Protein AF-0000000084999538 (afdb_homodimer)

Foldseek 3Di:
DDPPPPPPPPFDAEPVGHGAPDDDDPVLVVLLLVLLQLLLLQLQQLQLQLVLCVVVVLNLSNVLSNVVSVVSPVVSVLSQVVCVVRRYHHDHDDHDDYDNDDPAPLRSLVVVLVSLVVSLVSLVVSCVSCVVVVPVVSNVVSVVVNVVSVVVNVVSVVLSVQRVVCVRPPVSSNVSSVVSNVD/DDPPPPPPPPFDAEPVGHGAPDDDDPVLLVLLLVLLQLLLLQLQQLQLQLVLCVVVVLNLSNVLSNVVSVVSPVVSVLSQVVCVVRRYHHDHDDHDDYDNDDPAPLRSLVVVLVSLVVSLVSLVVSCVSCVVVVPVVSNVVSVVVNVVSVVVNVVSVVLSVQRVVCVRPPVSSNVSSVVSNVD

Solvent-accessible surface area (backbone atoms only — not comparable to full-atom values): 19405 Å² total; per-residue (Å²): 135,84,80,78,72,77,76,72,73,90,66,50,54,26,87,70,60,31,67,31,93,61,85,73,55,66,68,47,50,51,49,52,52,51,48,32,51,48,25,47,39,48,15,50,33,26,40,34,49,12,50,53,27,48,49,67,72,31,54,13,50,14,51,49,26,40,53,51,12,54,50,24,44,51,51,21,48,52,49,46,51,49,42,35,74,56,13,39,77,79,82,69,66,59,33,69,55,47,73,75,81,70,94,43,70,53,58,48,41,48,51,51,40,49,49,48,50,50,51,49,51,48,52,50,51,48,45,50,44,22,58,76,67,68,35,60,70,55,44,60,64,41,48,64,51,52,54,51,45,54,52,49,45,49,53,39,48,51,51,39,52,51,43,56,70,31,65,83,35,64,70,50,48,49,52,53,23,55,56,39,54,75,99,134,85,80,80,72,76,76,72,72,90,66,49,54,26,87,69,61,32,68,32,94,61,87,73,55,66,69,46,51,52,47,51,52,50,46,30,51,48,25,45,39,48,15,49,31,27,39,34,50,12,52,51,26,48,48,66,73,31,56,14,50,14,51,49,27,39,52,50,14,54,51,26,44,51,51,20,49,52,49,46,50,51,42,34,74,57,13,39,78,79,81,68,67,58,33,68,54,47,72,75,81,69,94,44,71,54,57,46,42,48,52,52,39,49,50,48,50,51,52,50,51,50,52,50,49,48,45,50,44,21,58,75,67,68,35,61,69,54,44,60,65,42,47,65,52,52,55,51,45,53,52,51,46,50,54,41,48,51,52,38,52,52,43,55,69,31,65,83,35,66,69,49,48,50,52,53,23,55,57,38,56,77,99

Sequence (366 aa):
MQSSTSNSIGLNVGPSGRAIAQPMDIDLLEALYQHTSLERVSSAQYLAMSLWFLERELRGFSSFFKKESLSEQEHGFNFAKYMIARGQTVELEEVTKPIQEWKTVQELVTLSFQMEADVTTSVQQLYSLAERSNDTRTTVFLDPVIDEQIKSEDDMAYLLGKVKFANNDPSALFIIDNELKINMQSSTSNSIGLNVGPSGRAIAQPMDIDLLEALYQHTSLERVSSAQYLAMSLWFLERELRGFSSFFKKESLSEQEHGFNFAKYMIARGQTVELEEVTKPIQEWKTVQELVTLSFQMEADVTTSVQQLYSLAERSNDTRTTVFLDPVIDEQIKSEDDMAYLLGKVKFANNDPSALFIIDNELKIN

pLDDT: mean 92.73, std 12.7, range [38.0, 98.69]

InterPro domains:
  IPR001519 Ferritin [PTHR11431] (29-163)
  IPR008331 Ferritin/DPS domain [PF00210] (30-164)
  IPR009040 Ferritin-like diiron domain [PS50905] (22-167)
  IPR009078 Ferritin-like superfamily [SSF47240] (27-181)
  IPR012347 Ferritin-like [G3DSA:1.20.1260.10] (16-182)
  IPR041719 Ferritin, prokaryotic-type [cd01055] (27-180)

Radius of gyration: 23.9 Å; Cα contacts (8 Å, |Δi|>4): 427; chains: 2; bounding box: 53×99×48 Å

Organism: Prochlorococcus marinus (strain NATL2A) (NCBI:txid59920)

Secondary structure (DSSP, 8-state):
------------B-TTS-B-SSPPPHHHHHHHHHHHHHHHHHHHHHHHHHHHHHTTT-HHHHHHHHHHHHHHHHHHHHHHHHHHHTT---PPPPBPPPP---SSHHHHHHHHHHHHHHHHHHHHHHHHHHHHTT-HHHHHHHHHHHHHHHHHHHHHHHHHHHHHHHTT-HHHHHHHHHHHHH-/------------B-TTS-B-SSPPPHHHHHHHHHHHHHHHHHHHHHHHHHHHHHTTT-HHHHHHHHHHHHHHHHHHHHHHHHHHHTT---PPPPBPPPP---SSHHHHHHHHHHHHHHHHHHHHHHHHHHHHTT-HHHHHHHHHHHHHHHHHHHHHHHHHHHHHHHTT-HHHHHHHHHHHHH-

Structure (mmCIF, N/CA/C/O backbone):
data_AF-0000000084999538-model_v1
#
loop_
_entity.id
_entity.type
_entity.pdbx_description
1 polymer Ferritin
#
loop_
_atom_site.group_PDB
_atom_site.id
_atom_site.type_symbol
_atom_site.label_atom_id
_atom_site.label_alt_id
_atom_site.label_comp_id
_atom_site.label_asym_id
_atom_site.label_entity_id
_atom_site.label_seq_id
_atom_site.pdbx_PDB_ins_code
_atom_site.Cartn_x
_atom_site.Cartn_y
_atom_site.Cartn_z
_atom_site.occupancy
_atom_site.B_iso_or_equiv
_atom_site.auth_seq_id
_atom_site.auth_comp_id
_atom_site.auth_asym_id
_atom_site.auth_atom_id
_atom_site.pdbx_PDB_model_num
ATOM 1 N N . MET A 1 1 ? 12.234 47.031 29 1 38.62 1 MET A N 1
ATOM 2 C CA . MET A 1 1 ? 12.25 46.031 27.969 1 38.62 1 MET A CA 1
ATOM 3 C C . MET A 1 1 ? 10.883 45.375 27.812 1 38.62 1 MET A C 1
ATOM 5 O O . MET A 1 1 ? 10.406 44.719 28.75 1 38.62 1 MET A O 1
ATOM 9 N N . GLN A 1 2 ? 9.836 45.781 26.922 1 41.28 2 GLN A N 1
ATOM 10 C CA . GLN A 1 2 ? 8.414 45.438 26.859 1 41.28 2 GLN A CA 1
ATOM 11 C C . GLN A 1 2 ? 8.211 44 26.406 1 41.28 2 GLN A C 1
ATOM 13 O O . GLN A 1 2 ? 8.781 43.562 25.391 1 41.28 2 GLN A O 1
ATOM 18 N N . SER A 1 3 ? 7.871 43 27.297 1 40.38 3 SER A N 1
ATOM 19 C CA . SER A 1 3 ? 7.613 41.594 27.078 1 40.38 3 SER A CA 1
ATOM 20 C C . SER A 1 3 ? 6.594 41.375 25.953 1 40.38 3 SER A C 1
ATOM 22 O O . SER A 1 3 ? 5.465 41.875 26.047 1 40.38 3 SER A O 1
ATOM 24 N N . SER A 1 4 ? 6.938 41.406 24.672 1 40.31 4 SER A N 1
ATOM 25 C CA . SER A 1 4 ? 6.035 41.25 23.531 1 40.31 4 SER A CA 1
ATOM 26 C C . SER A 1 4 ? 5.109 40.031 23.75 1 40.31 4 SER A C 1
ATOM 28 O O . SER A 1 4 ? 5.574 38.906 23.906 1 40.31 4 SER A O 1
ATOM 30 N N . THR A 1 5 ? 3.949 40.156 24.406 1 39.84 5 THR A N 1
ATOM 31 C CA . THR A 1 5 ? 2.812 39.25 24.578 1 39.84 5 THR A CA 1
ATOM 32 C C . THR A 1 5 ? 2.395 38.656 23.234 1 39.84 5 THR A C 1
ATOM 34 O O . THR A 1 5 ? 1.889 39.375 22.359 1 39.84 5 THR A O 1
ATOM 37 N N . SER A 1 6 ? 3.273 37.844 22.484 1 41.12 6 SER A N 1
ATOM 38 C CA . SER A 1 6 ? 2.719 37.156 21.328 1 41.12 6 SER A CA 1
ATOM 39 C C . SER A 1 6 ? 1.266 36.781 21.562 1 41.12 6 SER A C 1
ATOM 41 O O . SER A 1 6 ? 0.966 36.031 22.5 1 41.12 6 SER A O 1
ATOM 43 N N . ASN A 1 7 ? 0.259 37.625 21.516 1 41.06 7 ASN A N 1
ATOM 44 C CA . ASN A 1 7 ? -1.188 37.438 21.5 1 41.06 7 ASN A CA 1
ATOM 45 C C . ASN A 1 7 ? -1.587 36.156 20.781 1 41.06 7 ASN A C 1
ATOM 47 O O . ASN A 1 7 ? -1.459 36.062 19.562 1 41.06 7 ASN A O 1
ATOM 51 N N . SER A 1 8 ? -1.277 34.875 21.203 1 47.25 8 SER A N 1
ATOM 52 C CA . SER A 1 8 ? -1.811 33.562 20.812 1 47.25 8 SER A CA 1
ATOM 53 C C . SER A 1 8 ? -3.273 33.688 20.391 1 47.25 8 SER A C 1
ATOM 55 O O . SER A 1 8 ? -4.125 34.062 21.188 1 47.25 8 SER A O 1
ATOM 57 N N . ILE A 1 9 ? -3.59 34.156 19.281 1 55.47 9 ILE A N 1
ATOM 58 C CA . ILE A 1 9 ? -4.957 34.188 18.781 1 55.47 9 ILE A CA 1
ATOM 59 C C . ILE A 1 9 ? -5.703 32.938 19.219 1 55.47 9 ILE A C 1
ATOM 61 O O . ILE A 1 9 ? -5.113 31.859 19.328 1 55.47 9 ILE A O 1
ATOM 65 N N . GLY A 1 10 ? -6.656 32.938 20.156 1 65.94 10 GLY A N 1
ATOM 66 C CA . GLY A 1 10 ? -7.629 32.094 20.812 1 65.94 10 GLY A CA 1
ATOM 67 C C . GLY A 1 10 ? -8.195 31.016 19.906 1 65.94 10 GLY A C 1
ATOM 68 O O . GLY A 1 10 ? -9.305 30.531 20.125 1 65.94 10 GLY A O 1
ATOM 69 N N . LEU A 1 11 ? -7.395 30.625 18.797 1 77.19 11 LEU A N 1
ATOM 70 C CA . LEU A 1 11 ? -7.988 29.656 17.891 1 77.19 11 LEU A CA 1
ATOM 71 C C . LEU A 1 11 ? -7.844 28.234 18.453 1 77.19 11 LEU A C 1
ATOM 73 O O . LEU A 1 11 ? -6.84 27.922 19.094 1 77.19 11 LEU A O 1
ATOM 77 N N . ASN A 1 12 ? -8.828 27.453 18.391 1 81 12 ASN A N 1
ATOM 78 C CA . ASN A 1 12 ? -8.734 26.031 18.672 1 81 12 ASN A CA 1
ATOM 79 C C . ASN A 1 12 ? -7.824 25.312 17.672 1 81 12 ASN A C 1
ATOM 81 O O . ASN A 1 12 ? -7.895 25.578 16.469 1 81 12 ASN A O 1
ATOM 85 N N . VAL A 1 13 ? -6.848 24.625 18.219 1 80.5 13 VAL A N 1
ATOM 86 C CA . VAL A 1 13 ? -5.922 23.922 17.344 1 80.5 13 VAL A CA 1
ATOM 87 C C . VAL A 1 13 ? -5.941 22.422 17.656 1 80.5 13 VAL A C 1
ATOM 89 O O . VAL A 1 13 ? -6.254 22.031 18.766 1 80.5 13 VAL A O 1
ATOM 92 N N . GLY A 1 14 ? -5.652 21.688 16.578 1 81.12 14 GLY A N 1
ATOM 93 C CA . GLY A 1 14 ? -5.5 20.25 16.75 1 81.12 14 GLY A CA 1
ATOM 94 C C . GLY A 1 14 ? -4.16 19.875 17.344 1 81.12 14 GLY A C 1
ATOM 95 O O . GLY A 1 14 ? -3.373 20.734 17.734 1 81.12 14 GLY A O 1
ATOM 96 N N . PRO A 1 15 ? -3.947 18.562 17.453 1 77.94 15 PRO A N 1
ATOM 97 C CA . PRO A 1 15 ? -2.738 18.062 18.109 1 77.94 15 PRO A CA 1
ATOM 98 C C . PRO A 1 15 ? -1.456 18.516 17.422 1 77.94 15 PRO A C 1
ATOM 100 O O . PRO A 1 15 ? -0.421 18.672 18.078 1 77.94 15 PRO A O 1
ATOM 103 N N . SER A 1 16 ? -1.55 18.781 16.141 1 80.06 16 SER A N 1
ATOM 104 C CA . SER A 1 16 ? -0.361 19.188 15.391 1 80.06 16 SER A CA 1
ATOM 105 C C . SER A 1 16 ? -0.286 20.703 15.25 1 80.06 16 SER A C 1
ATOM 107 O O . SER A 1 16 ? 0.586 21.219 14.547 1 80.06 16 SER A O 1
ATOM 109 N N . GLY A 1 17 ? -1.231 21.344 15.836 1 81.62 17 GLY A N 1
ATOM 110 C CA . GLY A 1 17 ? -1.213 22.797 15.82 1 81.62 17 GLY A CA 1
ATOM 111 C C . GLY A 1 17 ? -2.082 23.391 14.734 1 81.62 17 GLY A C 1
ATOM 112 O O . GLY A 1 17 ? -2.223 24.609 14.648 1 81.62 17 GLY A O 1
ATOM 113 N N . ARG A 1 18 ? -2.719 22.578 14.039 1 83.75 18 ARG A N 1
ATOM 114 C CA . ARG A 1 18 ? -3.592 23.047 12.969 1 83.75 18 ARG A CA 1
ATOM 115 C C . ARG A 1 18 ? -4.875 23.641 13.539 1 83.75 18 ARG A C 1
ATOM 117 O O . ARG A 1 18 ? -5.457 23.094 14.477 1 83.75 18 ARG A O 1
ATOM 124 N N . ALA A 1 19 ? -5.211 24.719 12.953 1 82.44 19 ALA A N 1
ATOM 125 C CA . ALA A 1 19 ? -6.449 25.359 13.375 1 82.44 19 ALA A CA 1
ATOM 126 C C . ALA A 1 19 ? -7.652 24.469 13.117 1 82.44 19 ALA A C 1
ATOM 128 O O . ALA A 1 19 ? -7.727 23.797 12.086 1 82.44 19 ALA A O 1
ATOM 129 N N . ILE A 1 20 ? -8.562 24.469 14.102 1 86.88 20 ILE A N 1
ATOM 130 C CA . ILE A 1 20 ? -9.766 23.641 13.992 1 86.88 20 ILE A CA 1
ATOM 131 C C . ILE A 1 20 ? -11.008 24.531 14.039 1 86.88 20 ILE A C 1
ATOM 133 O O . ILE A 1 20 ? -11.102 25.422 14.883 1 86.88 20 ILE A O 1
ATOM 137 N N . ALA A 1 21 ? -11.789 24.312 13.078 1 84.81 21 ALA A N 1
ATOM 138 C CA . ALA A 1 21 ? -13.039 25.062 13.078 1 84.81 21 ALA A CA 1
ATOM 139 C C . ALA A 1 21 ? -13.977 24.578 14.172 1 84.81 21 ALA A C 1
ATOM 141 O O . ALA A 1 21 ? -14.57 25.375 14.898 1 84.81 21 ALA A O 1
ATOM 142 N N . GLN A 1 22 ? -14.156 23.266 14.242 1 88.5 22 GLN A N 1
ATOM 143 C CA . GLN A 1 22 ? -14.977 22.594 15.25 1 88.5 22 GLN A CA 1
ATOM 144 C C . GLN A 1 22 ? -14.344 21.281 15.68 1 88.5 22 GLN A C 1
ATOM 146 O O . GLN A 1 22 ? -13.781 20.562 14.859 1 88.5 22 GLN A O 1
ATOM 151 N N . PRO A 1 23 ? -14.523 21.078 16.891 1 90.5 23 PRO A N 1
ATOM 152 C CA . PRO A 1 23 ? -13.977 19.812 17.359 1 90.5 23 PRO A CA 1
ATOM 153 C C . PRO A 1 23 ? -14.742 18.594 16.828 1 90.5 23 PRO A C 1
ATOM 155 O O . PRO A 1 23 ? -15.93 18.703 16.516 1 90.5 23 PRO A O 1
ATOM 158 N N . MET A 1 24 ? -14.047 17.594 16.75 1 94.44 24 MET A N 1
ATOM 159 C CA . MET A 1 24 ? -14.672 16.328 16.375 1 94.44 24 MET A CA 1
ATOM 160 C C . MET A 1 24 ? -15.055 15.516 17.609 1 94.44 24 MET A C 1
ATOM 162 O O . MET A 1 24 ? -14.32 15.5 18.594 1 94.44 24 MET A O 1
ATOM 166 N N . ASP A 1 25 ? -16.203 14.875 17.547 1 96.88 25 ASP A N 1
ATOM 167 C CA . ASP A 1 25 ? -16.594 13.953 18.609 1 96.88 25 ASP A CA 1
ATOM 168 C C . ASP A 1 25 ? -15.555 12.852 18.797 1 96.88 25 ASP A C 1
ATOM 170 O O . ASP A 1 25 ? -15.047 12.289 17.828 1 96.88 25 ASP A O 1
ATOM 174 N N . ILE A 1 26 ? -15.281 12.516 20.031 1 96.88 26 ILE A N 1
ATOM 175 C CA . ILE A 1 26 ? -14.18 11.617 20.359 1 96.88 26 ILE A CA 1
ATOM 176 C C . ILE A 1 26 ? -14.477 10.219 19.828 1 96.88 26 ILE A C 1
ATOM 178 O O . ILE A 1 26 ? -13.578 9.523 19.344 1 96.88 26 ILE A O 1
ATOM 182 N N . ASP A 1 27 ? -15.734 9.828 20 1 97.81 27 ASP A N 1
ATOM 183 C CA . ASP A 1 27 ? -16.109 8.508 19.5 1 97.81 27 ASP A CA 1
ATOM 184 C C . ASP A 1 27 ? -16.016 8.43 17.984 1 97.81 27 ASP A C 1
ATOM 186 O O . ASP A 1 27 ? -15.594 7.41 17.438 1 97.81 27 ASP A O 1
ATOM 190 N N . LEU A 1 28 ? -16.438 9.461 17.281 1 98.25 28 LEU A N 1
ATOM 191 C CA . LEU A 1 28 ? -16.328 9.539 15.828 1 98.25 28 LEU A CA 1
ATOM 192 C C . LEU A 1 28 ? -14.859 9.492 15.391 1 98.25 28 LEU A C 1
ATOM 194 O O . LEU A 1 28 ? -14.508 8.758 14.469 1 98.25 28 LEU A O 1
ATOM 198 N N . LEU A 1 29 ? -14.031 10.234 16.078 1 97.88 29 LEU A N 1
ATOM 199 C CA . LEU A 1 29 ? -12.617 10.266 15.75 1 97.88 29 LEU A CA 1
ATOM 200 C C . LEU A 1 29 ? -11.984 8.891 15.914 1 97.88 29 LEU A C 1
ATOM 202 O O . LEU A 1 29 ? -11.234 8.438 15.039 1 97.88 29 LEU A O 1
ATOM 206 N N . GLU A 1 30 ? -12.289 8.242 16.984 1 98.06 30 GLU A N 1
ATOM 207 C CA . GLU A 1 30 ? -11.766 6.898 17.219 1 98.06 30 GLU A CA 1
ATOM 208 C C . GLU A 1 30 ? -12.219 5.926 16.141 1 98.06 30 GLU A C 1
ATOM 210 O O . GLU A 1 30 ? -11.43 5.105 15.664 1 98.06 30 GLU A O 1
ATOM 215 N N . ALA A 1 31 ? -13.461 6.031 15.789 1 98.38 31 ALA A N 1
ATOM 216 C CA . ALA A 1 31 ? -13.992 5.16 14.75 1 98.38 31 ALA A CA 1
ATOM 217 C C . ALA A 1 31 ? -13.312 5.426 13.406 1 98.38 31 ALA A C 1
ATOM 219 O O . ALA A 1 31 ? -13.078 4.496 12.633 1 98.38 31 ALA A O 1
ATOM 220 N N . LEU A 1 32 ? -13.055 6.668 13.094 1 98.5 32 LEU A N 1
ATOM 221 C CA . LEU A 1 32 ? -12.336 7.02 11.875 1 98.5 32 LEU A CA 1
ATOM 222 C C . LEU A 1 32 ? -10.938 6.41 11.867 1 98.5 32 LEU A C 1
ATOM 224 O O . LEU A 1 32 ? -10.477 5.902 10.844 1 98.5 32 LEU A O 1
ATOM 228 N N . TYR A 1 33 ? -10.289 6.426 13.031 1 97.75 33 TYR A N 1
ATOM 229 C CA . TYR A 1 33 ? -8.977 5.805 13.164 1 97.75 33 TYR A CA 1
ATOM 230 C C . TYR A 1 33 ? -9.055 4.305 12.891 1 97.75 33 TYR A C 1
ATOM 232 O O . TYR A 1 33 ? -8.234 3.762 12.148 1 97.75 33 TYR A O 1
ATOM 240 N N . GLN A 1 34 ? -10.031 3.748 13.484 1 97.88 34 GLN A N 1
ATOM 241 C CA . GLN A 1 34 ? -10.211 2.311 13.312 1 97.88 34 GLN A CA 1
ATOM 242 C C . GLN A 1 34 ? -10.484 1.959 11.852 1 97.88 34 GLN A C 1
ATOM 244 O O . GLN A 1 34 ? -9.984 0.958 11.344 1 97.88 34 GLN A O 1
ATOM 249 N N . HIS A 1 35 ? -11.305 2.754 11.234 1 98.44 35 HIS A N 1
ATOM 250 C CA . HIS A 1 35 ? -11.617 2.506 9.836 1 98.44 35 HIS A CA 1
ATOM 251 C C . HIS A 1 35 ? -10.375 2.646 8.961 1 98.44 35 HIS A C 1
ATOM 253 O O . HIS A 1 35 ? -10.172 1.863 8.031 1 98.44 35 HIS A O 1
ATOM 259 N N . THR A 1 36 ? -9.547 3.674 9.227 1 97.81 36 THR A N 1
ATOM 260 C CA . THR A 1 36 ? -8.305 3.863 8.492 1 97.81 36 THR A CA 1
ATOM 261 C C . THR A 1 36 ? -7.41 2.633 8.617 1 97.81 36 THR A C 1
ATOM 263 O O . THR A 1 36 ? -6.855 2.156 7.621 1 97.81 36 THR A O 1
ATOM 266 N N . SER A 1 37 ? -7.32 2.07 9.805 1 97.31 37 SER A N 1
ATOM 267 C CA . SER A 1 37 ? -6.559 0.848 10.031 1 97.31 37 SER A CA 1
ATOM 268 C C . SER A 1 37 ? -7.16 -0.332 9.281 1 97.31 37 SER A C 1
ATOM 270 O O . SER A 1 37 ? -6.43 -1.161 8.727 1 97.31 37 SER A O 1
ATOM 272 N N . LEU A 1 38 ? -8.453 -0.382 9.32 1 97.81 38 LEU A N 1
ATOM 273 C CA . LEU A 1 38 ? -9.148 -1.445 8.609 1 97.81 38 LEU A CA 1
ATOM 274 C C . LEU A 1 38 ? -8.797 -1.427 7.121 1 97.81 38 LEU A C 1
ATOM 276 O O . LEU A 1 38 ? -8.562 -2.479 6.523 1 97.81 38 LEU A O 1
ATOM 280 N N . GLU A 1 39 ? -8.758 -0.249 6.508 1 97.81 39 GLU A N 1
ATOM 281 C CA . GLU A 1 39 ? -8.391 -0.123 5.102 1 97.81 39 GLU A CA 1
ATOM 282 C C . GLU A 1 39 ? -6.973 -0.621 4.852 1 97.81 39 GLU A C 1
ATOM 284 O O . GLU A 1 39 ? -6.711 -1.286 3.846 1 97.81 39 GLU A O 1
ATOM 289 N N . ARG A 1 40 ? -6.086 -0.288 5.723 1 97.44 40 ARG A N 1
ATOM 290 C CA . ARG A 1 40 ? -4.695 -0.708 5.57 1 97.44 40 ARG A CA 1
ATOM 291 C C . ARG A 1 40 ? -4.566 -2.225 5.672 1 97.44 40 ARG A C 1
ATOM 293 O O . ARG A 1 40 ? -3.859 -2.846 4.879 1 97.44 40 ARG A O 1
ATOM 300 N N . VAL A 1 41 ? -5.242 -2.797 6.605 1 97.69 41 VAL A N 1
ATOM 301 C CA . VAL A 1 41 ? -5.227 -4.246 6.773 1 97.69 41 VAL A CA 1
ATOM 302 C C . VAL A 1 41 ? -5.867 -4.914 5.559 1 97.69 41 VAL A C 1
ATOM 304 O O . VAL A 1 41 ? -5.375 -5.934 5.07 1 97.69 41 VAL A O 1
ATOM 307 N N . SER A 1 42 ? -6.973 -4.312 5.125 1 97.94 42 SER A N 1
ATOM 308 C CA . SER A 1 42 ? -7.645 -4.852 3.947 1 97.94 42 SER A CA 1
ATOM 309 C C .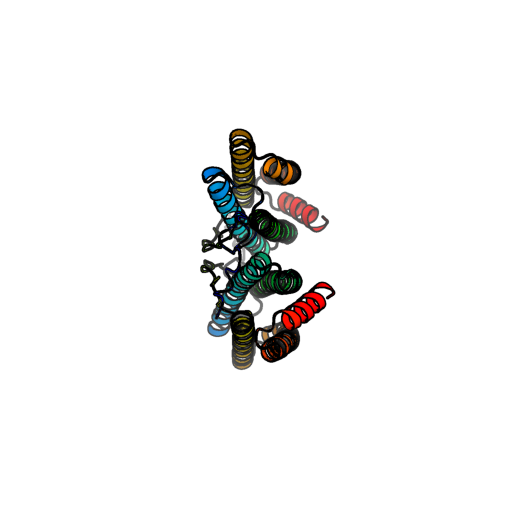 SER A 1 42 ? -6.734 -4.812 2.725 1 97.94 42 SER A C 1
ATOM 311 O O . SER A 1 42 ? -6.734 -5.738 1.912 1 97.94 42 SER A O 1
ATOM 313 N N . SER A 1 43 ? -5.969 -3.713 2.566 1 98 43 SER A N 1
ATOM 314 C CA . SER A 1 43 ? -5.023 -3.609 1.461 1 98 43 SER A CA 1
ATOM 315 C C . SER A 1 43 ? -4.02 -4.758 1.486 1 98 43 SER A C 1
ATOM 317 O O . SER A 1 43 ? -3.77 -5.395 0.46 1 98 43 SER A O 1
ATOM 319 N N . ALA A 1 44 ? -3.506 -5.082 2.623 1 97.81 44 ALA A N 1
ATOM 320 C CA . ALA A 1 44 ? -2.545 -6.176 2.768 1 97.81 44 ALA A CA 1
ATOM 321 C C . ALA A 1 44 ? -3.195 -7.52 2.461 1 97.81 44 ALA A C 1
ATOM 323 O O . ALA A 1 44 ? -2.58 -8.383 1.835 1 97.81 44 ALA A O 1
ATOM 324 N N . GLN A 1 45 ? -4.398 -7.68 2.916 1 98.44 45 GLN A N 1
ATOM 325 C CA . GLN A 1 45 ? -5.094 -8.945 2.682 1 98.44 45 GLN A CA 1
ATOM 326 C C . GLN A 1 45 ? -5.367 -9.148 1.194 1 98.44 45 GLN A C 1
ATOM 328 O O . GLN A 1 45 ? -5.207 -10.258 0.676 1 98.44 45 GLN A O 1
ATOM 333 N N . TYR A 1 46 ? -5.793 -8.102 0.547 1 98.31 46 TYR A N 1
ATOM 334 C CA . TYR A 1 46 ? -6.027 -8.203 -0.89 1 98.31 46 TYR A CA 1
ATOM 335 C C . TYR A 1 46 ? -4.73 -8.508 -1.632 1 98.31 46 TYR A C 1
ATOM 337 O O . TYR A 1 46 ? -4.734 -9.211 -2.641 1 98.31 46 TYR A O 1
ATOM 345 N N . LEU A 1 47 ? -3.617 -7.926 -1.16 1 98.19 47 LEU A N 1
ATOM 346 C CA . LEU A 1 47 ? -2.324 -8.25 -1.75 1 98.19 47 LEU A CA 1
ATOM 347 C C . LEU A 1 47 ? -2.021 -9.742 -1.601 1 98.19 47 LEU A C 1
ATOM 349 O O . LEU A 1 47 ? -1.589 -10.391 -2.557 1 98.19 47 LEU A O 1
ATOM 353 N N . ALA A 1 48 ? -2.285 -10.266 -0.46 1 98.25 48 ALA A N 1
ATOM 354 C CA . ALA A 1 48 ? -2.082 -11.695 -0.205 1 98.25 48 ALA A CA 1
ATOM 355 C C . ALA A 1 48 ? -2.936 -12.547 -1.139 1 98.25 48 ALA A C 1
ATOM 357 O O . ALA A 1 48 ? -2.467 -13.555 -1.666 1 98.25 48 ALA A O 1
ATOM 358 N N . MET A 1 49 ? -4.137 -12.133 -1.314 1 98.44 49 MET A N 1
ATOM 359 C CA . MET A 1 49 ? -5.043 -12.844 -2.211 1 98.44 49 MET A CA 1
ATOM 360 C C . MET A 1 49 ? -4.527 -12.812 -3.645 1 98.44 49 MET A C 1
ATOM 362 O O . MET A 1 49 ? -4.555 -13.828 -4.344 1 98.44 49 MET A O 1
ATOM 366 N N . SER A 1 50 ? -4.035 -11.656 -4.078 1 98.38 50 SER A N 1
ATOM 367 C CA . SER A 1 50 ? -3.449 -11.523 -5.406 1 98.38 50 SER A CA 1
ATOM 368 C C . SER A 1 50 ? -2.307 -12.508 -5.613 1 98.38 50 SER A C 1
ATOM 370 O O . SER A 1 50 ? -2.25 -13.195 -6.637 1 98.38 50 SER A O 1
ATOM 372 N N . LEU A 1 51 ? -1.485 -12.617 -4.641 1 97.69 51 LEU A N 1
ATOM 373 C CA . LEU A 1 51 ? -0.32 -13.492 -4.738 1 97.69 51 LEU A CA 1
ATOM 374 C C . LEU A 1 51 ? -0.738 -14.953 -4.75 1 97.69 51 LEU A C 1
ATOM 376 O O . LEU A 1 51 ? -0.14 -15.766 -5.461 1 97.69 51 LEU A O 1
ATOM 380 N N . TRP A 1 52 ? -1.755 -15.258 -4.031 1 97.38 52 TRP A N 1
ATOM 381 C CA . TRP A 1 52 ? -2.268 -16.625 -4.008 1 97.38 52 TRP A CA 1
ATOM 382 C C . TRP A 1 52 ? -2.74 -17.047 -5.395 1 97.38 52 TRP A C 1
ATOM 384 O O . TRP A 1 52 ? -2.465 -18.172 -5.836 1 97.38 52 TRP A O 1
ATOM 394 N N . PHE A 1 53 ? -3.385 -16.156 -6.07 1 97.56 53 PHE A N 1
ATOM 395 C CA . PHE A 1 53 ? -3.865 -16.438 -7.418 1 97.56 53 PHE A CA 1
ATOM 396 C C . PHE A 1 53 ? -2.703 -16.516 -8.398 1 97.56 53 PHE A C 1
ATOM 398 O O . PHE A 1 53 ? -2.709 -17.344 -9.312 1 97.56 53 PHE A O 1
ATOM 405 N N . LEU A 1 54 ? -1.755 -15.688 -8.219 1 95.81 54 LEU A N 1
ATOM 406 C CA . LEU A 1 54 ? -0.587 -15.695 -9.086 1 95.81 54 LEU A CA 1
ATOM 407 C C . LEU A 1 54 ? 0.146 -17.031 -9 1 95.81 54 LEU A C 1
ATOM 409 O O . LEU A 1 54 ? 0.574 -17.578 -10.016 1 95.81 54 LEU A O 1
ATOM 413 N N . GLU A 1 55 ? 0.209 -17.609 -7.855 1 95.44 55 GLU A N 1
ATOM 414 C CA . GLU A 1 55 ? 0.873 -18.891 -7.621 1 95.44 55 GLU A CA 1
ATOM 415 C C . GLU A 1 55 ? 0.121 -20.031 -8.297 1 95.44 55 GLU A C 1
ATOM 417 O O . GLU A 1 55 ? 0.663 -21.125 -8.453 1 95.44 55 GLU A O 1
ATOM 422 N N . ARG A 1 56 ? -1.062 -19.766 -8.727 1 94.81 56 ARG A N 1
ATOM 423 C CA . ARG A 1 56 ? -1.915 -20.812 -9.281 1 94.81 56 ARG A CA 1
ATOM 424 C C . ARG A 1 56 ? -2.279 -20.5 -10.734 1 94.81 56 ARG A C 1
ATOM 426 O O . ARG A 1 56 ? -3.246 -21.047 -11.266 1 94.81 56 ARG A O 1
ATOM 433 N N . GLU A 1 57 ? -1.619 -19.562 -11.297 1 93.94 57 GLU A N 1
ATOM 434 C CA . GLU A 1 57 ? -1.666 -19.219 -12.719 1 93.94 57 GLU A CA 1
ATOM 435 C C . GLU A 1 57 ? -3.008 -18.609 -13.094 1 93.94 57 GLU A C 1
ATOM 437 O O . GLU A 1 57 ? -3.461 -18.734 -14.234 1 93.94 57 GLU A O 1
ATOM 442 N N . LEU A 1 58 ? -3.666 -18.062 -12.102 1 96.56 58 LEU A N 1
ATOM 443 C CA . LEU A 1 58 ? -4.91 -17.328 -12.344 1 96.56 58 LEU A CA 1
ATOM 444 C C . LEU A 1 58 ? -4.672 -15.828 -12.359 1 96.56 58 LEU A C 1
ATOM 446 O O . LEU A 1 58 ? -5.027 -15.133 -11.406 1 96.56 58 LEU A O 1
ATOM 450 N N . ARG A 1 59 ? -4.152 -15.367 -13.492 1 96.81 59 ARG A N 1
ATOM 451 C CA . ARG A 1 59 ? -3.619 -14.016 -13.617 1 96.81 59 ARG A CA 1
ATOM 452 C C . ARG A 1 59 ? -4.738 -12.977 -13.594 1 96.81 59 ARG A C 1
ATOM 454 O O . ARG A 1 59 ? -4.551 -11.867 -13.109 1 96.81 59 ARG A O 1
ATOM 461 N N . GLY A 1 60 ? -5.895 -13.281 -14.203 1 97.88 60 GLY A N 1
ATOM 462 C CA . GLY A 1 60 ? -7.027 -12.375 -14.133 1 97.88 60 GLY A CA 1
ATOM 463 C C . GLY A 1 60 ? -7.477 -12.086 -12.711 1 97.88 60 GLY A C 1
ATOM 464 O O . GLY A 1 60 ? -7.629 -10.922 -12.328 1 97.88 60 GLY A O 1
ATOM 465 N N . PHE A 1 61 ? -7.621 -13.172 -11.938 1 98.38 61 PHE A N 1
ATOM 466 C CA . PHE A 1 61 ? -7.938 -13.016 -10.523 1 98.38 61 PHE A CA 1
ATOM 467 C C . PHE A 1 61 ? -6.855 -12.211 -9.812 1 98.38 61 PHE A C 1
ATOM 469 O O . PHE A 1 61 ? -7.16 -11.312 -9.031 1 98.38 61 PHE A O 1
ATOM 476 N N . SER A 1 62 ? -5.609 -12.602 -10.062 1 98.06 62 SER A N 1
ATOM 477 C CA . SER A 1 62 ? -4.5 -11.898 -9.43 1 98.06 62 SER A CA 1
ATOM 478 C C . SER A 1 62 ? -4.566 -10.398 -9.703 1 98.06 62 SER A C 1
ATOM 480 O O . SER A 1 62 ? -4.438 -9.594 -8.781 1 98.06 62 SER A O 1
ATOM 482 N N . SER A 1 63 ? -4.773 -10.039 -10.938 1 97.69 63 SER A N 1
ATOM 483 C CA . SER A 1 63 ? -4.844 -8.633 -11.32 1 97.69 63 SER A CA 1
ATOM 484 C C . SER A 1 63 ? -6.004 -7.93 -10.617 1 97.69 63 SER A C 1
ATOM 486 O O . SER A 1 63 ? -5.867 -6.789 -10.172 1 97.69 63 SER A O 1
ATOM 488 N N . PHE A 1 64 ? -7.148 -8.578 -10.602 1 98.06 64 PHE A N 1
ATOM 489 C CA . PHE A 1 64 ? -8.328 -8.031 -9.953 1 98.06 64 PHE A CA 1
ATOM 490 C C . PHE A 1 64 ? -8.039 -7.691 -8.492 1 98.06 64 PHE A C 1
ATOM 492 O O . PHE A 1 64 ? -8.312 -6.578 -8.039 1 98.06 64 PHE A O 1
ATOM 499 N N . PHE A 1 65 ? -7.418 -8.578 -7.785 1 98.25 65 PHE A N 1
ATOM 500 C CA . PHE A 1 65 ? -7.211 -8.391 -6.355 1 98.25 65 PHE A CA 1
ATOM 501 C C . PHE A 1 65 ? -6.047 -7.445 -6.094 1 98.25 65 PHE A C 1
ATOM 503 O O . PHE A 1 65 ? -6.02 -6.754 -5.074 1 98.25 65 PHE A O 1
ATOM 510 N N . LYS A 1 66 ? -5.055 -7.422 -6.941 1 97.69 66 LYS A N 1
ATOM 511 C CA . LYS A 1 66 ? -4.023 -6.391 -6.863 1 97.69 66 LYS A CA 1
ATOM 512 C C . LYS A 1 66 ? -4.637 -4.996 -6.949 1 97.69 66 LYS A C 1
ATOM 514 O O . LYS A 1 66 ? -4.273 -4.102 -6.184 1 97.69 66 LYS A O 1
ATOM 519 N N . LYS A 1 67 ? -5.551 -4.805 -7.879 1 96.94 67 LYS A N 1
ATOM 520 C CA . LYS A 1 67 ? -6.246 -3.529 -8.016 1 96.94 67 LYS A CA 1
ATOM 521 C C . LYS A 1 67 ? -7.027 -3.188 -6.754 1 96.94 67 LYS A C 1
ATOM 523 O O . LYS A 1 67 ? -7.039 -2.035 -6.316 1 96.94 67 LYS A O 1
ATOM 528 N N . GLU A 1 68 ? -7.703 -4.219 -6.207 1 96.75 68 GLU A N 1
ATOM 529 C CA . GLU A 1 68 ? -8.414 -3.994 -4.949 1 96.75 68 GLU A CA 1
ATOM 530 C C . GLU A 1 68 ? -7.453 -3.547 -3.85 1 96.75 68 GLU A C 1
ATOM 532 O O . GLU A 1 68 ? -7.785 -2.672 -3.047 1 96.75 68 GLU A O 1
ATOM 537 N N . SER A 1 69 ? -6.273 -4.152 -3.777 1 97.62 69 SER A N 1
ATOM 538 C CA . SER A 1 69 ? -5.262 -3.793 -2.787 1 97.62 69 SER A CA 1
ATOM 539 C C . SER A 1 69 ? -4.867 -2.326 -2.91 1 97.62 69 SER A C 1
ATOM 541 O O . SER A 1 69 ? -4.828 -1.602 -1.914 1 97.62 69 SER A O 1
ATOM 543 N N . LEU A 1 70 ? -4.613 -1.89 -4.086 1 95.12 70 LEU A N 1
ATOM 544 C CA . LEU A 1 70 ? -4.223 -0.507 -4.34 1 95.12 70 LEU A CA 1
ATOM 545 C C . LEU A 1 70 ? -5.359 0.449 -3.996 1 95.12 70 LEU A C 1
ATOM 547 O O . LEU A 1 70 ? -5.125 1.523 -3.438 1 95.12 70 LEU A O 1
ATOM 551 N N . SER A 1 71 ? -6.539 0.069 -4.355 1 95 71 SER A N 1
ATOM 552 C CA . SER A 1 71 ? -7.707 0.886 -4.043 1 95 71 SER A CA 1
ATOM 553 C C . SER A 1 71 ? -7.844 1.1 -2.539 1 95 71 SER A C 1
ATOM 555 O O . SER A 1 71 ? -8.078 2.223 -2.084 1 95 71 SER A O 1
ATOM 557 N N . GLU A 1 72 ? -7.645 0.006 -1.766 1 96.56 72 GLU A N 1
ATOM 558 C CA . GLU A 1 72 ? -7.777 0.128 -0.317 1 96.56 72 GLU A CA 1
ATOM 559 C C . GLU A 1 72 ? -6.691 1.032 0.26 1 96.56 72 GLU A C 1
ATOM 561 O O . GLU A 1 72 ? -6.922 1.739 1.243 1 96.56 72 GLU A O 1
ATOM 566 N N . GLN A 1 73 ? -5.52 0.961 -0.289 1 94.88 73 GLN A N 1
ATOM 567 C CA . GLN A 1 73 ? -4.465 1.872 0.141 1 94.88 73 GLN A CA 1
ATOM 568 C C . GLN A 1 73 ? -4.879 3.326 -0.061 1 94.88 73 GLN A C 1
ATOM 570 O O . GLN A 1 73 ? -4.672 4.164 0.82 1 94.88 73 GLN A O 1
ATOM 575 N N . GLU A 1 74 ? -5.449 3.582 -1.2 1 94.81 74 GLU A N 1
ATOM 576 C CA . GLU A 1 74 ? -5.922 4.93 -1.49 1 94.81 74 GLU A CA 1
ATOM 577 C C . GLU A 1 74 ? -7.043 5.34 -0.536 1 94.81 74 GLU A C 1
ATOM 579 O O . GLU A 1 74 ? -7.074 6.477 -0.06 1 94.81 74 GLU A O 1
ATOM 584 N N . HIS A 1 75 ? -7.957 4.41 -0.242 1 95.94 75 HIS A N 1
ATOM 585 C CA . HIS A 1 75 ? -9.016 4.684 0.725 1 95.94 75 HIS A CA 1
ATOM 586 C C . HIS A 1 75 ? -8.438 5.059 2.084 1 95.94 75 HIS A C 1
ATOM 588 O O . HIS A 1 75 ? -8.836 6.059 2.68 1 95.94 75 HIS A O 1
ATOM 594 N N . GLY A 1 76 ? -7.469 4.289 2.529 1 96.56 76 GLY A N 1
ATOM 595 C CA . GLY A 1 76 ? -6.836 4.574 3.809 1 96.56 76 GLY A CA 1
ATOM 596 C C . GLY A 1 76 ? -6.195 5.945 3.865 1 96.56 76 GLY A C 1
ATOM 597 O O . GLY A 1 76 ? -6.352 6.668 4.852 1 96.56 76 GLY A O 1
ATOM 598 N N . PHE A 1 77 ? -5.504 6.289 2.826 1 96.88 77 PHE A N 1
ATOM 599 C CA . PHE A 1 77 ? -4.855 7.59 2.754 1 96.88 77 PHE A CA 1
ATOM 600 C C . PHE A 1 77 ? -5.887 8.711 2.77 1 96.88 77 PHE A C 1
ATOM 602 O O . PHE A 1 77 ? -5.699 9.727 3.445 1 96.88 77 PHE A O 1
ATOM 609 N N . ASN A 1 78 ? -6.949 8.539 2.016 1 97.25 78 ASN A N 1
ATOM 610 C CA . ASN A 1 78 ? -7.98 9.57 1.93 1 97.25 78 ASN A CA 1
ATOM 611 C C . ASN A 1 78 ? -8.648 9.812 3.281 1 97.25 78 ASN A C 1
ATOM 613 O O . ASN A 1 78 ? -8.984 10.945 3.619 1 97.25 78 ASN A O 1
ATOM 617 N N . PHE A 1 79 ? -8.836 8.766 4.023 1 98.31 79 PHE A N 1
ATOM 618 C CA . PHE A 1 79 ? -9.391 8.93 5.363 1 98.31 79 PHE A CA 1
ATOM 619 C C . PHE A 1 79 ? -8.414 9.688 6.262 1 98.31 79 PHE A C 1
ATOM 621 O O . PHE A 1 79 ? -8.812 10.578 7.012 1 98.31 79 PHE A O 1
ATOM 628 N N . ALA A 1 80 ? -7.141 9.336 6.18 1 98 80 ALA A N 1
ATOM 629 C CA . ALA A 1 80 ? -6.125 10.039 6.953 1 98 80 ALA A CA 1
ATOM 630 C C . ALA A 1 80 ? -6.078 11.516 6.574 1 98 80 ALA A C 1
ATOM 632 O O . ALA A 1 80 ? -6.062 12.391 7.449 1 98 80 ALA A O 1
ATOM 633 N N . LYS A 1 81 ? -6.113 11.742 5.289 1 97 81 LYS A N 1
ATOM 634 C CA . LYS A 1 81 ? -6.094 13.109 4.777 1 97 81 LYS A CA 1
ATOM 635 C C . LYS A 1 81 ? -7.285 13.906 5.297 1 97 81 LYS A C 1
ATOM 637 O O . LYS A 1 81 ? -7.141 15.078 5.668 1 97 81 LYS A O 1
ATOM 642 N N . TYR A 1 82 ? -8.453 13.328 5.363 1 97.56 82 TYR A N 1
ATOM 643 C CA . TYR A 1 82 ? -9.648 13.992 5.871 1 97.56 82 TYR A CA 1
ATOM 644 C C . TYR A 1 82 ? -9.492 14.359 7.34 1 97.56 82 TYR A C 1
ATOM 646 O O . TYR A 1 82 ? -9.812 15.477 7.75 1 97.56 82 TYR A O 1
ATOM 654 N N . MET A 1 83 ? -8.984 13.391 8.117 1 97.19 83 MET A N 1
ATOM 655 C CA . MET A 1 83 ? -8.797 13.641 9.547 1 97.19 83 MET A CA 1
ATOM 656 C C . MET A 1 83 ? -7.812 14.781 9.773 1 97.19 83 MET A C 1
ATOM 658 O O . MET A 1 83 ? -8.031 15.633 10.633 1 97.19 83 MET A O 1
ATOM 662 N N . ILE A 1 84 ? -6.805 14.828 8.961 1 95.25 84 ILE A N 1
ATOM 663 C CA . ILE A 1 84 ? -5.805 15.883 9.086 1 95.25 84 ILE A CA 1
ATOM 664 C C . ILE A 1 84 ? -6.41 17.219 8.664 1 95.25 84 ILE A C 1
ATOM 666 O O . ILE A 1 84 ? -6.16 18.25 9.297 1 95.25 84 ILE A O 1
ATOM 670 N N . ALA A 1 85 ? -7.23 17.203 7.594 1 94.62 85 ALA A N 1
ATOM 671 C CA . ALA A 1 85 ? -7.938 18.406 7.164 1 94.62 85 ALA A CA 1
ATOM 672 C C . ALA A 1 85 ? -8.844 18.938 8.273 1 94.62 85 ALA A C 1
ATOM 674 O O . ALA A 1 85 ? -9.102 20.141 8.344 1 94.62 85 ALA A O 1
ATOM 675 N N . ARG A 1 86 ? -9.211 18.031 9.156 1 94.88 86 ARG A N 1
ATOM 676 C CA . ARG A 1 86 ? -10.055 18.406 10.281 1 94.88 86 ARG A CA 1
ATOM 677 C C . ARG A 1 86 ? -9.219 18.719 11.516 1 94.88 86 ARG A C 1
ATOM 679 O O . ARG A 1 86 ? -9.75 18.812 12.625 1 94.88 86 ARG A O 1
ATOM 686 N N . GLY A 1 87 ? -7.941 18.781 11.344 1 93 87 GLY A N 1
ATOM 687 C CA . GLY A 1 87 ? -7.027 19.234 12.375 1 93 87 GLY A CA 1
ATOM 688 C C . GLY A 1 87 ? -6.559 18.125 13.297 1 93 87 GLY A C 1
ATOM 689 O O . GLY A 1 87 ? -6.043 18.391 14.383 1 93 87 GLY A O 1
ATOM 690 N N . GLN A 1 88 ? -6.801 16.875 12.852 1 93.94 88 GLN A N 1
ATOM 691 C CA . GLN A 1 88 ? -6.406 15.742 13.68 1 93.94 88 GLN A CA 1
ATOM 692 C C . GLN A 1 88 ? -5.066 15.164 13.227 1 93.94 88 GLN A C 1
ATOM 694 O O . GLN A 1 88 ? -4.598 15.469 12.133 1 93.94 88 GLN A O 1
ATOM 699 N N . THR A 1 89 ? -4.422 14.383 14.117 1 94.31 89 THR A N 1
ATOM 700 C CA . THR A 1 89 ? -3.25 13.594 13.773 1 94.31 89 THR A CA 1
ATOM 701 C C . THR A 1 89 ? -3.637 12.133 13.531 1 94.31 89 THR A C 1
ATOM 703 O O . THR A 1 89 ? -4.59 11.633 14.133 1 94.31 89 THR A O 1
ATOM 706 N N . VAL A 1 90 ? -2.928 11.578 12.625 1 95.5 90 VAL A N 1
ATOM 707 C CA . VAL A 1 90 ? -3.201 10.18 12.305 1 95.5 90 VAL A CA 1
ATOM 708 C C . VAL A 1 90 ? -1.974 9.328 12.625 1 95.5 90 VAL A C 1
ATOM 710 O O . VAL A 1 90 ? -0.884 9.586 12.102 1 95.5 90 VAL A O 1
ATOM 713 N N . GLU A 1 91 ? -2.141 8.398 13.461 1 95.06 91 GLU A N 1
ATOM 714 C CA . GLU A 1 91 ? -1.107 7.414 13.773 1 95.06 91 GLU A CA 1
ATOM 715 C C . GLU A 1 91 ? -1.364 6.094 13.047 1 95.06 91 GLU A C 1
ATOM 717 O O . GLU A 1 91 ? -2.473 5.559 13.102 1 95.06 91 GLU A O 1
ATOM 722 N N . LEU A 1 92 ? -0.363 5.629 12.375 1 96.44 92 LEU A N 1
ATOM 723 C CA . LEU A 1 92 ? -0.463 4.344 11.688 1 96.44 92 LEU A CA 1
ATOM 724 C C . LEU A 1 92 ? -0.028 3.203 12.609 1 96.44 92 LEU A C 1
ATOM 726 O O . LEU A 1 92 ? 1.041 3.266 13.219 1 96.44 92 LEU A O 1
ATOM 730 N N . GLU A 1 93 ? -0.837 2.215 12.703 1 95.75 93 GLU A N 1
ATOM 731 C CA . GLU A 1 93 ? -0.517 1.021 13.477 1 95.75 93 GLU A CA 1
ATOM 732 C C . GLU A 1 93 ? 0.118 -0.054 12.602 1 95.75 93 GLU A C 1
ATOM 734 O O . GLU A 1 93 ? 0.202 0.105 11.383 1 95.75 93 GLU A O 1
ATOM 739 N N . GLU A 1 94 ? 0.588 -1.081 13.305 1 96.81 94 GLU A N 1
ATOM 740 C CA . GLU A 1 94 ? 1.084 -2.246 12.578 1 96.81 94 GLU A CA 1
ATOM 741 C C . GLU A 1 94 ? -0.008 -2.855 11.703 1 96.81 94 GLU A C 1
ATOM 743 O O . GLU A 1 94 ? -1.193 -2.77 12.031 1 96.81 94 GLU A O 1
ATOM 748 N N . VAL A 1 95 ? 0.389 -3.342 10.562 1 97.19 95 VAL A N 1
ATOM 749 C CA . VAL A 1 95 ? -0.492 -4.148 9.727 1 97.19 95 VAL A CA 1
ATOM 750 C C . VAL A 1 95 ? -0.232 -5.633 9.984 1 97.19 95 VAL A C 1
ATOM 752 O O . VAL A 1 95 ? 0.88 -6.121 9.766 1 97.19 95 VAL A O 1
ATOM 755 N N . THR A 1 96 ? -1.229 -6.297 10.383 1 96.5 96 THR A N 1
ATOM 756 C CA . THR A 1 96 ? -1.096 -7.695 10.781 1 96.5 96 THR A CA 1
ATOM 757 C C . THR A 1 96 ? -0.805 -8.578 9.57 1 96.5 96 THR A C 1
ATOM 759 O O . THR A 1 96 ? -1.155 -8.227 8.445 1 96.5 96 THR A O 1
ATOM 762 N N . LYS A 1 97 ? -0.135 -9.703 9.867 1 97.31 97 LYS A N 1
ATOM 763 C CA . LYS A 1 97 ? 0.104 -10.703 8.828 1 97.31 97 LYS A CA 1
ATOM 764 C C . LYS A 1 97 ? -1.207 -11.172 8.211 1 97.31 97 LYS A C 1
ATOM 766 O O . LYS A 1 97 ? -2.133 -11.562 8.922 1 97.31 97 LYS A O 1
ATOM 771 N N . PRO A 1 98 ? -1.267 -11.07 6.883 1 97.62 98 PRO A N 1
ATOM 772 C CA . PRO A 1 98 ? -2.516 -11.516 6.258 1 97.62 98 PRO A CA 1
ATOM 773 C C . PRO A 1 98 ? -2.645 -13.039 6.215 1 97.62 98 PRO A C 1
ATOM 775 O O . PRO A 1 98 ? -1.645 -13.75 6.344 1 97.62 98 PRO A O 1
ATOM 778 N N . ILE A 1 99 ? -3.865 -13.453 6.098 1 96 99 ILE A N 1
ATOM 779 C CA . ILE A 1 99 ? -4.148 -14.844 5.758 1 96 99 ILE A CA 1
ATOM 780 C C . ILE A 1 99 ? -3.717 -15.125 4.32 1 96 99 ILE A C 1
ATOM 782 O O . ILE A 1 99 ? -3.965 -14.32 3.424 1 96 99 ILE A O 1
ATOM 786 N N . GLN A 1 100 ? -3.006 -16.328 4.09 1 96.31 100 GLN A N 1
ATOM 787 C CA . GLN A 1 100 ? -2.545 -16.578 2.729 1 96.31 100 GLN A CA 1
ATOM 788 C C . GLN A 1 100 ? -2.77 -18.031 2.332 1 96.31 100 GLN A C 1
ATOM 790 O O . GLN A 1 100 ? -2.117 -18.531 1.416 1 96.31 100 GLN A O 1
ATOM 795 N N . GLU A 1 101 ? -3.621 -18.703 3.07 1 95.38 101 GLU A N 1
ATOM 796 C CA . GLU A 1 101 ? -3.928 -20.094 2.729 1 95.38 101 GLU A CA 1
ATOM 797 C C . GLU A 1 101 ? -5.434 -20.312 2.609 1 95.38 101 GLU A C 1
ATOM 799 O O . GLU A 1 101 ? -6.188 -20 3.533 1 95.38 101 GLU A O 1
ATOM 804 N N . TRP A 1 102 ? -5.824 -20.75 1.471 1 96.5 102 TRP A N 1
ATOM 805 C CA . TRP A 1 102 ? -7.199 -21.141 1.187 1 96.5 102 TRP A CA 1
ATOM 806 C C . TRP A 1 102 ? -7.242 -22.484 0.453 1 96.5 102 TRP A C 1
ATOM 808 O O . TRP A 1 102 ? -6.32 -22.812 -0.295 1 96.5 102 TRP A O 1
ATOM 818 N N . LYS A 1 103 ? -8.289 -23.219 0.625 1 95.81 103 LYS A N 1
ATOM 819 C CA . LYS A 1 103 ? -8.43 -24.531 -0.028 1 95.81 103 LYS A CA 1
ATOM 820 C C . LYS A 1 103 ? -8.984 -24.375 -1.439 1 95.81 103 LYS A C 1
ATOM 822 O O . LYS A 1 103 ? -8.688 -25.188 -2.32 1 95.81 103 LYS A O 1
ATOM 827 N N . THR A 1 104 ? -9.875 -23.344 -1.619 1 96.81 104 THR A N 1
ATOM 828 C CA . THR A 1 104 ? -10.531 -23.156 -2.908 1 96.81 104 THR A CA 1
ATOM 829 C C . THR A 1 104 ? -10.641 -21.672 -3.248 1 96.81 104 THR A C 1
ATOM 831 O O . THR A 1 104 ? -10.547 -20.828 -2.365 1 96.81 104 THR A O 1
ATOM 834 N N . VAL A 1 105 ? -10.867 -21.422 -4.496 1 98 105 VAL A N 1
ATOM 835 C CA . VAL A 1 105 ? -11.148 -20.062 -4.965 1 98 105 VAL A CA 1
ATOM 836 C C . VAL A 1 105 ? -12.383 -19.516 -4.254 1 98 105 VAL A C 1
ATOM 838 O O . VAL A 1 105 ? -12.406 -18.359 -3.844 1 98 105 VAL A O 1
ATOM 841 N N . GLN A 1 106 ? -13.344 -20.375 -4.102 1 97.75 106 GLN A N 1
ATOM 842 C CA . GLN A 1 106 ? -14.586 -19.953 -3.467 1 97.75 106 GLN A CA 1
ATOM 843 C C . GLN A 1 106 ? -14.344 -19.484 -2.033 1 97.75 106 GLN A C 1
ATOM 845 O O . GLN A 1 106 ? -14.922 -18.5 -1.587 1 97.75 106 GLN A O 1
ATOM 850 N N . GLU A 1 107 ? -13.562 -20.203 -1.284 1 98.12 107 GLU A N 1
ATOM 851 C CA . GLU A 1 107 ? -13.227 -19.812 0.082 1 98.12 107 GLU A CA 1
ATOM 852 C C . GLU A 1 107 ? -12.602 -18.422 0.118 1 98.12 107 GLU A C 1
ATOM 854 O O . GLU A 1 107 ? -12.969 -17.594 0.953 1 98.12 107 GLU A O 1
ATOM 859 N N . LEU A 1 108 ? -11.656 -18.219 -0.768 1 98.56 108 LEU A N 1
ATOM 860 C CA . LEU A 1 108 ? -10.961 -16.938 -0.834 1 98.56 108 LEU A CA 1
ATOM 861 C C . LEU A 1 108 ? -11.922 -15.812 -1.197 1 98.56 108 LEU A C 1
ATOM 863 O O . LEU A 1 108 ? -11.93 -14.766 -0.549 1 98.56 108 LEU A O 1
ATOM 867 N N . VAL A 1 109 ? -12.75 -16 -2.209 1 98.62 109 VAL A N 1
ATOM 868 C CA . VAL A 1 109 ? -13.656 -14.953 -2.666 1 98.62 109 VAL A CA 1
ATOM 869 C C . VAL A 1 109 ? -14.742 -14.719 -1.621 1 98.62 109 VAL A C 1
ATOM 871 O O . VAL A 1 109 ? -15.195 -13.586 -1.43 1 98.62 109 VAL A O 1
ATOM 874 N N . THR A 1 110 ? -15.086 -15.727 -0.895 1 98.19 110 THR A N 1
ATOM 875 C CA . THR A 1 110 ? -16.016 -15.562 0.212 1 98.19 110 THR A CA 1
ATOM 876 C C . THR A 1 110 ? -15.445 -14.633 1.274 1 98.19 110 THR A C 1
ATOM 878 O O . THR A 1 110 ? -16.125 -13.719 1.746 1 98.19 110 THR A O 1
ATOM 881 N N . LEU A 1 111 ? -14.227 -14.898 1.656 1 98.19 111 LEU A N 1
ATOM 882 C CA . LEU A 1 111 ? -13.57 -14.008 2.613 1 98.19 111 LEU A CA 1
ATOM 883 C C . LEU A 1 111 ? -13.531 -12.578 2.092 1 98.19 111 LEU A C 1
ATOM 885 O O . LEU A 1 111 ? -13.75 -11.633 2.85 1 98.19 111 LEU A O 1
ATOM 889 N N . SER A 1 112 ? -13.234 -12.438 0.793 1 98.25 112 SER A N 1
ATOM 890 C CA . SER A 1 112 ? -13.188 -11.109 0.199 1 98.25 112 SER A CA 1
ATOM 891 C C . SER A 1 112 ? -14.531 -10.398 0.321 1 98.25 112 SER A C 1
ATOM 893 O O . SER A 1 112 ? -14.586 -9.211 0.646 1 98.25 112 SER A O 1
ATOM 895 N N . PHE A 1 113 ? -15.586 -11.102 0.082 1 97.62 113 PHE A N 1
ATOM 896 C CA . PHE A 1 113 ? -16.906 -10.516 0.227 1 97.62 113 PHE A CA 1
ATOM 897 C C . PHE A 1 113 ? -17.172 -10.117 1.676 1 97.62 113 PHE A C 1
ATOM 899 O O . PHE A 1 113 ? -17.719 -9.047 1.943 1 97.62 113 PHE A O 1
ATOM 906 N N . GLN A 1 114 ? -16.797 -10.969 2.555 1 97.88 114 GLN A N 1
ATOM 907 C CA . GLN A 1 114 ? -16.953 -10.648 3.971 1 97.88 114 GLN A CA 1
ATOM 908 C C . GLN A 1 114 ? -16.172 -9.398 4.348 1 97.88 114 GLN A C 1
ATOM 910 O O . GLN A 1 114 ? -16.656 -8.57 5.133 1 97.88 114 GLN A O 1
ATOM 915 N N . MET A 1 115 ? -14.992 -9.273 3.838 1 97.56 115 MET A N 1
ATOM 916 C CA . MET A 1 115 ? -14.18 -8.078 4.07 1 97.56 115 MET A CA 1
ATOM 917 C C . MET A 1 115 ? -14.898 -6.828 3.582 1 97.56 115 MET A C 1
ATOM 919 O O . MET A 1 115 ? -14.914 -5.805 4.27 1 97.56 115 MET A O 1
ATOM 923 N N . GLU A 1 116 ? -15.508 -6.883 2.348 1 96.88 116 GLU A N 1
ATOM 924 C CA . GLU A 1 116 ? -16.281 -5.762 1.842 1 96.88 116 GLU A CA 1
ATOM 925 C C . GLU A 1 116 ? -17.453 -5.43 2.775 1 96.88 116 GLU A C 1
ATOM 927 O O . GLU A 1 116 ? -17.75 -4.258 3.01 1 96.88 116 GLU A O 1
ATOM 932 N N . ALA A 1 117 ? -18.109 -6.477 3.305 1 96.19 117 ALA A N 1
ATOM 933 C CA . ALA A 1 117 ? -19.219 -6.289 4.234 1 96.19 117 ALA A CA 1
ATOM 934 C C . ALA A 1 117 ? -18.75 -5.613 5.52 1 96.19 117 ALA A C 1
ATOM 936 O O . ALA A 1 117 ? -19.438 -4.742 6.059 1 96.19 117 ALA A O 1
ATOM 937 N N . ASP A 1 118 ? -17.594 -6.039 5.996 1 97.25 118 ASP A N 1
ATOM 938 C CA . ASP A 1 118 ? -17.016 -5.426 7.188 1 97.25 118 ASP A CA 1
ATOM 939 C C . ASP A 1 118 ? -16.719 -3.947 6.953 1 97.25 118 ASP A C 1
ATOM 941 O O . ASP A 1 118 ? -16.984 -3.109 7.812 1 97.25 118 ASP A O 1
ATOM 945 N N . VAL A 1 119 ? -16.125 -3.648 5.781 1 96.88 119 VAL A N 1
ATOM 946 C CA . VAL A 1 119 ? -15.844 -2.262 5.434 1 96.88 119 VAL A CA 1
ATOM 947 C C . VAL A 1 119 ? -17.141 -1.465 5.375 1 96.88 119 VAL A C 1
ATOM 949 O O . VAL A 1 119 ? -17.219 -0.35 5.898 1 96.88 119 VAL A O 1
ATOM 952 N N . THR A 1 120 ? -18.172 -2.01 4.785 1 96 120 THR A N 1
ATOM 953 C CA . THR A 1 120 ? -19.484 -1.367 4.715 1 96 120 THR A CA 1
ATOM 954 C C . THR A 1 120 ? -20.031 -1.099 6.117 1 96 120 THR A C 1
ATOM 956 O O . THR A 1 120 ? -20.5 0.002 6.402 1 96 120 THR A O 1
ATOM 959 N N . THR A 1 121 ? -19.953 -2.055 6.969 1 97.75 121 THR A N 1
ATOM 960 C CA . THR A 1 121 ? -20.406 -1.909 8.344 1 97.75 121 THR A CA 1
ATOM 961 C C . THR A 1 121 ? -19.656 -0.782 9.055 1 97.75 121 THR A C 1
ATOM 963 O O . THR A 1 121 ? -20.266 0.031 9.75 1 97.75 121 THR A O 1
ATOM 966 N N . SER A 1 122 ? -18.375 -0.772 8.836 1 98.06 122 SER A N 1
ATOM 967 C CA . SER A 1 122 ? -17.547 0.268 9.438 1 98.06 122 SER A CA 1
ATOM 968 C C . SER A 1 122 ? -17.969 1.653 8.961 1 98.06 122 SER A C 1
ATOM 970 O O . SER A 1 122 ? -18.125 2.568 9.766 1 98.06 122 SER A O 1
ATOM 972 N N . VAL A 1 123 ? -18.188 1.812 7.652 1 98.19 123 VAL A N 1
ATOM 973 C CA . VAL A 1 123 ? -18.562 3.098 7.078 1 98.19 123 VAL A CA 1
ATOM 974 C C . VAL A 1 123 ? -19.953 3.498 7.586 1 98.19 123 VAL A C 1
ATOM 976 O O . VAL A 1 123 ? -20.203 4.672 7.887 1 98.19 123 VAL A O 1
ATOM 979 N N . GLN A 1 124 ? -20.828 2.551 7.727 1 97.5 124 GLN A N 1
ATOM 980 C CA . GLN A 1 124 ? -22.156 2.826 8.25 1 97.5 124 GLN A CA 1
ATOM 981 C C . GLN A 1 124 ? -22.094 3.291 9.703 1 97.5 124 GLN A C 1
ATOM 983 O O . GLN A 1 124 ? -22.828 4.195 10.109 1 97.5 124 GLN A O 1
ATOM 988 N N . GLN A 1 125 ? -21.25 2.654 10.43 1 98.31 125 GLN A N 1
ATOM 989 C CA . GLN A 1 125 ? -21.047 3.074 11.812 1 98.31 125 GLN A CA 1
ATOM 990 C C . GLN A 1 125 ? -20.531 4.504 11.883 1 98.31 125 GLN A C 1
ATOM 992 O O . GLN A 1 125 ? -20.984 5.297 12.711 1 98.31 125 GLN A O 1
ATOM 997 N N . LEU A 1 126 ? -19.594 4.809 11.016 1 98.69 126 LEU A N 1
ATOM 998 C CA . LEU A 1 126 ? -19.062 6.168 10.945 1 98.69 126 LEU A CA 1
ATOM 999 C C . LEU A 1 126 ? -20.172 7.168 10.641 1 98.69 126 LEU A C 1
ATOM 1001 O O . LEU A 1 126 ? -20.25 8.227 11.273 1 98.69 126 LEU A O 1
ATOM 1005 N N . TYR A 1 127 ? -20.953 6.781 9.648 1 98.12 127 TYR A N 1
ATOM 1006 C CA . TYR A 1 127 ? -22.062 7.656 9.242 1 98.12 127 TYR A CA 1
ATOM 1007 C C . TYR A 1 127 ? -23.016 7.906 10.398 1 98.12 127 TYR A C 1
ATOM 1009 O O . TYR A 1 127 ? -23.375 9.055 10.664 1 98.12 127 TYR A O 1
ATOM 1017 N N . SER A 1 128 ? -23.359 6.945 11.156 1 98.38 128 SER A N 1
ATOM 1018 C CA . SER A 1 128 ? -24.25 7.047 12.312 1 98.38 128 SER A CA 1
ATOM 1019 C C . SER A 1 128 ? -23.656 7.926 13.398 1 98.38 128 SER A C 1
ATOM 1021 O O . SER A 1 128 ? -24.344 8.773 13.969 1 98.38 128 SER A O 1
ATOM 1023 N N . LEU A 1 129 ? -22.391 7.691 13.719 1 98.56 129 LEU A N 1
ATOM 1024 C CA . LEU A 1 129 ? -21.703 8.492 14.727 1 98.56 129 LEU A CA 1
ATOM 1025 C C . LEU A 1 129 ? -21.672 9.961 14.32 1 98.56 129 LEU A C 1
ATOM 1027 O O . LEU A 1 129 ? -21.859 10.852 15.156 1 98.56 129 LEU A O 1
ATOM 1031 N N . ALA A 1 130 ? -21.453 10.219 13.008 1 98.44 130 ALA A N 1
ATOM 1032 C CA . ALA A 1 130 ? -21.422 11.586 12.492 1 98.44 130 ALA A CA 1
ATOM 1033 C C . ALA A 1 130 ? -22.781 12.258 12.625 1 98.44 130 ALA A C 1
ATOM 1035 O O . ALA A 1 130 ? -22.875 13.414 13.039 1 98.44 130 ALA A O 1
ATOM 1036 N N . GLU A 1 131 ? -23.797 11.508 12.305 1 97.62 131 GLU A N 1
ATOM 1037 C CA . GLU A 1 131 ? -25.156 12.031 12.438 1 97.62 131 GLU A CA 1
ATOM 1038 C C . GLU A 1 131 ? -25.5 12.328 13.891 1 97.62 131 GLU A C 1
ATOM 1040 O O . GLU A 1 131 ? -26.031 13.391 14.211 1 97.62 131 GLU A O 1
ATOM 1045 N N . ARG A 1 132 ? -25.172 11.484 14.742 1 97.75 132 ARG A N 1
ATOM 1046 C CA . ARG A 1 132 ? -25.469 11.633 16.156 1 97.75 132 ARG A CA 1
ATOM 1047 C C . ARG A 1 132 ? -24.766 12.852 16.75 1 97.75 132 ARG A C 1
ATOM 1049 O O . ARG A 1 132 ? -25.312 13.523 17.625 1 97.75 132 ARG A O 1
ATOM 1056 N N . SER A 1 133 ? -23.609 13.133 16.234 1 97.19 133 SER A N 1
ATOM 1057 C CA . SER A 1 133 ? -22.828 14.258 16.734 1 97.19 133 SER A CA 1
ATOM 1058 C C . SER A 1 133 ? -23.078 15.516 15.906 1 97.19 133 SER A C 1
ATOM 1060 O O . SER A 1 133 ? -22.375 16.516 16.062 1 97.19 133 SER A O 1
ATOM 1062 N N . ASN A 1 134 ? -23.984 15.461 14.961 1 96.5 134 ASN A N 1
ATOM 1063 C CA . ASN A 1 134 ? -24.328 16.562 14.055 1 96.5 134 ASN A CA 1
ATOM 1064 C C . ASN A 1 134 ? -23.109 17.047 13.273 1 96.5 134 ASN A C 1
ATOM 1066 O O . ASN A 1 134 ? -22.938 18.25 13.07 1 96.5 134 ASN A O 1
ATOM 1070 N N . ASP A 1 135 ? -22.219 16.156 12.898 1 97.31 135 ASP A N 1
ATOM 1071 C CA . ASP A 1 135 ? -21.047 16.469 12.094 1 97.31 135 ASP A CA 1
ATOM 1072 C C . ASP A 1 135 ? -21.344 16.312 10.602 1 97.31 135 ASP A C 1
ATOM 1074 O O . ASP A 1 135 ? -20.953 15.312 9.992 1 97.31 135 ASP A O 1
ATOM 1078 N N . THR A 1 136 ? -21.922 17.328 9.984 1 96.75 136 THR A N 1
ATOM 1079 C CA . THR A 1 136 ? -22.328 17.281 8.586 1 96.75 136 THR A CA 1
ATOM 1080 C C . THR A 1 136 ? -21.109 17.203 7.66 1 96.75 136 THR A C 1
ATOM 1082 O O . THR A 1 136 ? -21.188 16.609 6.582 1 96.75 136 THR A O 1
ATOM 1085 N N . ARG A 1 137 ? -20.031 17.766 8.047 1 96.06 137 ARG A N 1
ATOM 1086 C CA . ARG A 1 137 ? -18.828 17.672 7.23 1 96.06 137 ARG A CA 1
ATOM 1087 C C . ARG A 1 137 ? -18.422 16.219 7 1 96.06 137 ARG A C 1
ATOM 1089 O O . ARG A 1 137 ? -18.062 15.836 5.887 1 96.06 137 ARG A O 1
ATOM 1096 N N . THR A 1 138 ? -18.547 15.422 8.055 1 97.94 138 THR A N 1
ATOM 1097 C CA . THR A 1 138 ? -18.188 14.016 7.941 1 97.94 138 THR A CA 1
ATOM 1098 C C . THR A 1 138 ? -19.203 13.258 7.098 1 97.94 138 THR A C 1
ATOM 1100 O O . THR A 1 138 ? -18.844 12.422 6.273 1 97.94 138 THR A O 1
ATOM 1103 N N . THR A 1 139 ? -20.516 13.547 7.27 1 98 139 THR A N 1
ATOM 1104 C CA . THR A 1 139 ? -21.5 12.836 6.453 1 98 139 THR A CA 1
ATOM 1105 C C . THR A 1 139 ? -21.312 13.156 4.973 1 98 139 THR A C 1
ATOM 1107 O O . THR A 1 139 ? -21.422 12.273 4.121 1 98 139 THR A O 1
ATOM 1110 N N . VAL A 1 140 ? -20.938 14.344 4.625 1 97.75 140 VAL A N 1
ATOM 1111 C CA . VAL A 1 140 ? -20.688 14.75 3.242 1 97.75 140 VAL A CA 1
ATOM 1112 C C . VAL A 1 140 ? -19.438 14.055 2.709 1 97.75 140 VAL A C 1
ATOM 1114 O O . VAL A 1 140 ? -19.406 13.602 1.562 1 97.75 140 VAL A O 1
ATOM 1117 N N . PHE A 1 141 ? -18.406 13.992 3.557 1 98.19 141 PHE A N 1
ATOM 1118 C CA . PHE A 1 141 ? -17.188 13.281 3.193 1 98.19 141 PHE A CA 1
ATOM 1119 C C . PHE A 1 141 ? -17.484 11.812 2.891 1 98.19 141 PHE A C 1
ATOM 1121 O O . PHE A 1 141 ? -16.906 11.234 1.971 1 98.19 141 PHE A O 1
ATOM 1128 N N . LEU A 1 142 ? -18.453 11.203 3.598 1 98.5 142 LEU A N 1
ATOM 1129 C CA . LEU A 1 142 ? -18.703 9.766 3.525 1 98.5 142 LEU A CA 1
ATOM 1130 C C . LEU A 1 142 ? -19.656 9.438 2.369 1 98.5 142 LEU A C 1
ATOM 1132 O O . LEU A 1 142 ? -19.734 8.289 1.938 1 98.5 142 LEU A O 1
ATOM 1136 N N . ASP A 1 143 ? -20.359 10.375 1.856 1 97.62 143 ASP A N 1
ATOM 1137 C CA . ASP A 1 143 ? -21.375 10.133 0.829 1 97.62 143 ASP A CA 1
ATOM 1138 C C . ASP A 1 143 ? -20.766 9.414 -0.375 1 97.62 143 ASP A C 1
ATOM 1140 O O . ASP A 1 143 ? -21.234 8.336 -0.761 1 97.62 143 ASP A O 1
ATOM 1144 N N . PRO A 1 144 ? -19.656 9.984 -0.964 1 97.19 144 PRO A N 1
ATOM 1145 C CA . PRO A 1 144 ? -19.078 9.273 -2.104 1 97.19 144 PRO A CA 1
ATOM 1146 C C . PRO A 1 144 ? -18.453 7.934 -1.71 1 97.19 144 PRO A C 1
ATOM 1148 O O . PRO A 1 144 ? -18.375 7.02 -2.533 1 97.19 144 PRO A O 1
ATOM 1151 N N . VAL A 1 145 ? -18.031 7.844 -0.474 1 97.69 145 VAL A N 1
ATOM 1152 C CA . VAL A 1 145 ? -17.484 6.586 0.011 1 97.69 145 VAL A CA 1
ATOM 1153 C C . VAL A 1 145 ? -18.562 5.508 0.011 1 97.69 145 VAL A C 1
ATOM 1155 O O . VAL A 1 145 ? -18.312 4.375 -0.408 1 97.69 145 VAL A O 1
ATOM 1158 N N . ILE A 1 146 ? -19.766 5.879 0.484 1 96.06 146 ILE A N 1
ATOM 1159 C CA . ILE A 1 146 ? -20.891 4.957 0.533 1 96.06 146 ILE A CA 1
ATOM 1160 C C . ILE A 1 146 ? -21.25 4.508 -0.882 1 96.06 146 ILE A C 1
ATOM 1162 O O . ILE A 1 146 ? -21.484 3.322 -1.124 1 96.06 146 ILE A O 1
ATOM 1166 N N . ASP A 1 147 ? -21.25 5.422 -1.783 1 95.12 147 ASP A N 1
ATOM 1167 C CA . ASP A 1 147 ? -21.547 5.09 -3.172 1 95.12 147 ASP A CA 1
ATOM 1168 C C . ASP A 1 147 ? -20.531 4.098 -3.732 1 95.12 147 ASP A C 1
ATOM 1170 O O . ASP A 1 147 ? -20.906 3.113 -4.375 1 95.12 147 ASP A O 1
ATOM 1174 N N . GLU A 1 148 ? -19.281 4.359 -3.49 1 95.56 148 GLU A N 1
ATOM 1175 C CA . GLU A 1 148 ? -18.219 3.475 -3.957 1 95.56 148 GLU A CA 1
ATOM 1176 C C . GLU A 1 148 ? -18.328 2.098 -3.307 1 95.56 148 GLU A C 1
ATOM 1178 O O . GLU A 1 148 ? -18.078 1.078 -3.957 1 95.56 148 GLU A O 1
ATOM 1183 N N . GLN A 1 149 ? -18.734 2.123 -2.023 1 94.69 149 GLN A N 1
ATOM 1184 C CA . GLN A 1 149 ? -18.844 0.852 -1.314 1 94.69 149 GLN A CA 1
ATOM 1185 C C . GLN A 1 149 ? -19.984 0.008 -1.875 1 94.69 149 GLN A C 1
ATOM 1187 O O . GLN A 1 149 ? -19.891 -1.22 -1.933 1 94.69 149 GLN A O 1
ATOM 1192 N N . ILE A 1 150 ? -21.109 0.64 -2.305 1 94.25 150 ILE A N 1
ATOM 1193 C CA . ILE A 1 150 ? -22.203 -0.078 -2.953 1 94.25 150 ILE A CA 1
ATOM 1194 C C . ILE A 1 150 ? -21.688 -0.793 -4.199 1 94.25 150 ILE A C 1
ATOM 1196 O O . ILE A 1 150 ? -21.969 -1.976 -4.406 1 94.25 150 ILE A O 1
ATOM 1200 N N . LYS A 1 151 ? -20.875 -0.113 -4.961 1 93.88 151 LYS A N 1
ATOM 1201 C CA . LYS A 1 151 ? -20.312 -0.693 -6.172 1 93.88 151 LYS A CA 1
ATOM 1202 C C . LYS A 1 151 ? -19.344 -1.826 -5.832 1 93.88 151 LYS A C 1
ATOM 1204 O O . LYS A 1 151 ? -19.391 -2.893 -6.453 1 93.88 151 LYS A O 1
ATOM 1209 N N . SER A 1 152 ? -18.516 -1.606 -4.844 1 94.06 152 SER A N 1
ATOM 1210 C CA . SER A 1 152 ? -17.547 -2.621 -4.449 1 94.06 152 SER A CA 1
ATOM 1211 C C . SER A 1 152 ? -18.25 -3.898 -3.982 1 94.06 152 SER A C 1
ATOM 1213 O O . SER A 1 152 ? -17.859 -5 -4.375 1 94.06 152 SER A O 1
ATOM 1215 N N . GLU A 1 153 ? -19.328 -3.768 -3.211 1 94.06 153 GLU A N 1
ATOM 1216 C CA . GLU A 1 153 ? -20.078 -4.914 -2.723 1 94.06 153 GLU A CA 1
ATOM 1217 C C . GLU A 1 153 ? -20.766 -5.652 -3.869 1 94.06 153 GLU A C 1
ATOM 1219 O O . GLU A 1 153 ? -20.797 -6.883 -3.896 1 94.06 153 GLU A O 1
ATOM 1224 N N . ASP A 1 154 ? -21.266 -4.883 -4.73 1 94.31 154 ASP A N 1
ATOM 1225 C CA . ASP A 1 154 ? -21.938 -5.477 -5.883 1 94.31 154 ASP A CA 1
ATOM 1226 C C . ASP A 1 154 ? -20.953 -6.273 -6.742 1 94.31 154 ASP A C 1
ATOM 1228 O O . ASP A 1 154 ? -21.234 -7.418 -7.105 1 94.31 154 ASP A O 1
ATOM 1232 N N . ASP A 1 155 ? -19.812 -5.637 -7.035 1 94.88 155 ASP A N 1
ATOM 1233 C CA . ASP A 1 155 ? -18.781 -6.281 -7.844 1 94.88 155 ASP A CA 1
ATOM 1234 C C . ASP A 1 155 ? -18.297 -7.566 -7.184 1 94.88 155 ASP A C 1
ATOM 1236 O O . ASP A 1 155 ? -18.156 -8.602 -7.844 1 94.88 155 ASP A O 1
ATOM 1240 N N . MET A 1 156 ? -18.078 -7.527 -5.898 1 97.44 156 MET A N 1
ATOM 1241 C CA . MET A 1 156 ? -17.562 -8.703 -5.207 1 97.44 156 MET A CA 1
ATOM 1242 C C . MET A 1 156 ? -18.641 -9.789 -5.102 1 97.44 156 MET A C 1
ATOM 1244 O O . MET A 1 156 ? -18.328 -10.977 -5.199 1 97.44 156 MET A O 1
ATOM 1248 N N . ALA A 1 157 ? -19.922 -9.367 -4.859 1 96.44 157 ALA A N 1
ATOM 1249 C CA . ALA A 1 157 ? -21.031 -10.32 -4.836 1 96.44 157 ALA A CA 1
ATOM 1250 C C . ALA A 1 157 ? -21.188 -11.016 -6.188 1 96.44 157 ALA A C 1
ATOM 1252 O O . ALA A 1 157 ? -21.422 -12.227 -6.246 1 96.44 157 ALA A O 1
ATOM 1253 N N . TYR A 1 158 ? -21.047 -10.273 -7.203 1 96.75 158 TYR A N 1
ATOM 1254 C CA . TYR A 1 158 ? -21.141 -10.82 -8.555 1 96.75 158 TYR A CA 1
ATOM 1255 C C . TYR A 1 158 ? -20.031 -11.844 -8.797 1 96.75 158 TYR A C 1
ATOM 1257 O O . TYR A 1 158 ? -20.297 -12.945 -9.289 1 96.75 158 TYR A O 1
ATOM 1265 N N . LEU A 1 159 ? -18.828 -11.5 -8.43 1 97.88 159 LEU A N 1
ATOM 1266 C CA . LEU A 1 159 ? -17.703 -12.414 -8.578 1 97.88 159 LEU A CA 1
ATOM 1267 C C . LEU A 1 159 ? -17.922 -13.68 -7.754 1 97.88 159 LEU A C 1
ATOM 1269 O O . LEU A 1 159 ? -17.703 -14.789 -8.25 1 97.88 159 LEU A O 1
ATOM 1273 N N . LEU A 1 160 ? -18.391 -13.492 -6.523 1 98 160 LEU A N 1
ATOM 1274 C CA . LEU A 1 160 ? -18.672 -14.633 -5.66 1 98 160 LEU A CA 1
ATOM 1275 C C . LEU A 1 160 ? -19.734 -15.531 -6.27 1 98 160 LEU A C 1
ATOM 1277 O O . LEU A 1 160 ? -19.609 -16.75 -6.258 1 98 160 LEU A O 1
ATOM 1281 N N . GLY A 1 161 ? -20.797 -14.953 -6.801 1 97.56 161 GLY A N 1
ATOM 1282 C CA . GLY A 1 161 ? -21.844 -15.727 -7.465 1 97.56 161 GLY A CA 1
ATOM 1283 C C . GLY A 1 161 ? -21.312 -16.562 -8.609 1 97.56 161 GLY A C 1
ATOM 1284 O O . GLY A 1 161 ? -21.641 -17.75 -8.727 1 97.56 161 GLY A O 1
ATOM 1285 N N . LYS A 1 162 ? -20.453 -15.977 -9.445 1 97.75 162 LYS A N 1
ATOM 1286 C CA . LYS A 1 162 ? -19.844 -16.703 -10.57 1 97.75 162 LYS A CA 1
ATOM 1287 C C . LYS A 1 162 ? -18.969 -17.844 -10.078 1 97.75 162 LYS A C 1
ATOM 1289 O O . LYS A 1 162 ? -19.016 -18.953 -10.625 1 97.75 162 LYS A O 1
ATOM 1294 N N . VAL A 1 163 ? -18.188 -17.594 -9.07 1 98.44 163 VAL A N 1
ATOM 1295 C CA . VAL A 1 163 ? -17.266 -18.594 -8.531 1 98.44 163 VAL A CA 1
ATOM 1296 C C . VAL A 1 163 ? -18.062 -19.734 -7.914 1 98.44 163 VAL A C 1
ATOM 1298 O O . VAL A 1 163 ? -17.719 -20.906 -8.094 1 98.44 163 VAL A O 1
ATOM 1301 N N . LYS A 1 164 ? -19.125 -19.375 -7.191 1 97.12 164 LYS A N 1
ATOM 1302 C CA . LYS A 1 164 ? -20 -20.406 -6.641 1 97.12 164 LYS A CA 1
ATOM 1303 C C . LYS A 1 164 ? -20.609 -21.266 -7.746 1 97.12 164 LYS A C 1
ATOM 1305 O O . LYS A 1 164 ? -20.656 -22.5 -7.637 1 97.12 164 LYS A O 1
ATOM 1310 N N . PHE A 1 165 ? -20.984 -20.625 -8.797 1 96.81 165 PHE A N 1
ATOM 1311 C CA . PHE A 1 165 ? -21.578 -21.312 -9.93 1 96.81 165 PHE A CA 1
ATOM 1312 C C . PHE A 1 165 ? -20.562 -22.25 -10.578 1 96.81 165 PHE A C 1
ATOM 1314 O O . PHE A 1 165 ? -20.922 -23.359 -11.016 1 96.81 165 PHE A O 1
ATOM 1321 N N . ALA A 1 166 ? -19.281 -21.891 -10.641 1 97.25 166 ALA A N 1
ATOM 1322 C CA . ALA A 1 166 ? -18.219 -22.688 -11.242 1 97.25 166 ALA A CA 1
ATOM 1323 C C . ALA A 1 166 ? -18 -23.984 -10.477 1 97.25 166 ALA A C 1
ATOM 1325 O O . ALA A 1 166 ? -17.562 -24.984 -11.055 1 97.25 166 ALA A O 1
ATOM 1326 N N . ASN A 1 167 ? -18.328 -23.953 -9.133 1 95.75 167 ASN A N 1
ATOM 1327 C CA . ASN A 1 167 ? -18.281 -25.156 -8.305 1 95.75 167 ASN A CA 1
ATOM 1328 C C . ASN A 1 167 ? -16.938 -25.875 -8.445 1 95.75 167 ASN A C 1
ATOM 1330 O O . ASN A 1 167 ? -16.906 -27.078 -8.703 1 95.75 167 ASN A O 1
ATOM 1334 N N . ASN A 1 168 ? -15.945 -25.141 -8.445 1 94.44 168 ASN A N 1
ATOM 1335 C CA . ASN A 1 168 ? -14.562 -25.609 -8.461 1 94.44 168 ASN A CA 1
ATOM 1336 C C . ASN A 1 168 ? -14.219 -26.297 -9.781 1 94.44 168 ASN A C 1
ATOM 1338 O O . ASN A 1 168 ? -13.195 -26.984 -9.883 1 94.44 168 ASN A O 1
ATOM 1342 N N . ASP A 1 169 ? -15.062 -26.172 -10.836 1 97 169 ASP A N 1
ATOM 1343 C CA . ASP A 1 169 ? -14.734 -26.641 -12.18 1 97 169 ASP A CA 1
ATOM 1344 C C . ASP A 1 169 ? -13.617 -25.812 -12.797 1 97 169 ASP A C 1
ATOM 1346 O O . ASP A 1 169 ? -13.742 -24.594 -12.938 1 97 169 ASP A O 1
ATOM 1350 N N . PRO A 1 170 ? -12.578 -26.469 -13.211 1 95.94 170 PRO A N 1
ATOM 1351 C CA . PRO A 1 170 ? -11.422 -25.719 -13.711 1 95.94 170 PRO A CA 1
ATOM 1352 C C . PRO A 1 170 ? -11.75 -24.922 -14.969 1 95.94 170 PRO A C 1
ATOM 1354 O O . PRO A 1 170 ? -11.281 -23.781 -15.125 1 95.94 170 PRO A O 1
ATOM 1357 N N . SER A 1 171 ? -12.5 -25.5 -15.867 1 97.12 171 SER A N 1
ATOM 1358 C CA . SER A 1 171 ? -12.844 -24.797 -17.094 1 97.12 171 SER A CA 1
ATOM 1359 C C . SER A 1 171 ? -13.648 -23.531 -16.797 1 97.12 171 SER A C 1
ATOM 1361 O O . SER A 1 171 ? -13.406 -22.469 -17.375 1 97.12 171 SER A O 1
ATOM 1363 N N . ALA A 1 172 ? -14.578 -23.609 -15.914 1 97.31 172 ALA A N 1
ATOM 1364 C CA . ALA A 1 172 ? -15.398 -22.469 -15.508 1 97.31 172 ALA A CA 1
ATOM 1365 C C . ALA A 1 172 ? -14.547 -21.406 -14.844 1 97.31 172 ALA A C 1
ATOM 1367 O O . ALA A 1 172 ? -14.719 -20.203 -15.109 1 97.31 172 ALA A O 1
ATOM 1368 N N . LEU A 1 173 ? -13.625 -21.766 -14.023 1 97.75 173 LEU A N 1
ATOM 1369 C CA . LEU A 1 173 ? -12.758 -20.812 -13.336 1 97.75 173 LEU A CA 1
ATOM 1370 C C . LEU A 1 173 ? -11.844 -20.094 -14.32 1 97.75 173 LEU A C 1
ATOM 1372 O O . LEU A 1 173 ? -11.562 -18.906 -14.164 1 97.75 173 LEU A O 1
ATOM 1376 N N . PHE A 1 174 ? -11.461 -20.797 -15.375 1 97.56 174 PHE A N 1
ATOM 1377 C CA . PHE A 1 174 ? -10.633 -20.172 -16.391 1 97.56 174 PHE A CA 1
ATOM 1378 C C . PHE A 1 174 ? -11.43 -19.125 -17.172 1 97.56 174 PHE A C 1
ATOM 1380 O O . PHE A 1 174 ? -10.891 -18.094 -17.562 1 97.56 174 PHE A O 1
ATOM 1387 N N . ILE A 1 175 ? -12.633 -19.422 -17.359 1 97.19 175 ILE A N 1
ATOM 1388 C CA . ILE A 1 175 ? -13.492 -18.453 -18.031 1 97.19 175 ILE A CA 1
ATOM 1389 C C . ILE A 1 175 ? -13.594 -17.188 -17.203 1 97.19 175 ILE A C 1
ATOM 1391 O O . ILE A 1 175 ? -13.438 -16.078 -17.719 1 97.19 175 ILE A O 1
ATOM 1395 N N . ILE A 1 176 ? -13.82 -17.359 -15.922 1 97.94 176 ILE A N 1
ATOM 1396 C CA . ILE A 1 176 ? -13.906 -16.203 -15.023 1 97.94 176 ILE A CA 1
ATOM 1397 C C . ILE A 1 176 ? -12.578 -15.453 -15.008 1 97.94 176 ILE A C 1
ATOM 1399 O O . ILE A 1 176 ? -12.555 -14.227 -15.086 1 97.94 176 ILE A O 1
ATOM 1403 N N . ASP A 1 177 ? -11.523 -16.188 -14.914 1 97.94 177 ASP A N 1
ATOM 1404 C CA . ASP A 1 177 ? -10.188 -15.602 -14.883 1 97.94 177 ASP A CA 1
ATOM 1405 C C . ASP A 1 177 ? -9.938 -14.742 -16.125 1 97.94 177 ASP A C 1
ATOM 1407 O O . ASP A 1 177 ? -9.406 -13.633 -16.016 1 97.94 177 ASP A O 1
ATOM 1411 N N . ASN A 1 178 ? -10.336 -15.203 -17.25 1 97 178 ASN A N 1
ATOM 1412 C CA . ASN A 1 178 ? -10.133 -14.492 -18.516 1 97 178 ASN A CA 1
ATOM 1413 C C . ASN A 1 178 ? -10.984 -13.227 -18.578 1 97 178 ASN A C 1
ATOM 1415 O O . ASN A 1 178 ? -10.555 -12.219 -19.141 1 97 178 ASN A O 1
ATOM 1419 N N . GLU A 1 179 ? -12.133 -13.266 -18 1 95.75 179 GLU A N 1
ATOM 1420 C CA . GLU A 1 179 ? -13.008 -12.102 -17.953 1 95.75 179 GLU A CA 1
ATOM 1421 C C . GLU A 1 179 ? -12.406 -10.992 -17.094 1 95.75 179 GLU A C 1
ATOM 1423 O O . GLU A 1 179 ? -12.555 -9.812 -17.406 1 95.75 179 GLU A O 1
ATOM 1428 N N . LEU A 1 180 ? -11.766 -11.414 -16.078 1 95.62 180 LEU A N 1
ATOM 1429 C CA . LEU A 1 180 ? -11.188 -10.453 -15.133 1 95.62 180 LEU A CA 1
ATOM 1430 C C . LEU A 1 180 ? -9.945 -9.789 -15.727 1 95.62 180 LEU A C 1
ATOM 1432 O O . LEU A 1 180 ? -9.555 -8.703 -15.289 1 95.62 180 LEU A O 1
ATOM 1436 N N . LYS A 1 181 ? -9.234 -10.516 -16.672 1 84.31 181 LYS A N 1
ATOM 1437 C CA . LYS A 1 181 ? -8.031 -9.992 -17.312 1 84.31 181 LYS A CA 1
ATOM 1438 C C . LYS A 1 181 ? -8.367 -8.805 -18.219 1 84.31 181 LYS A C 1
ATOM 1440 O O . LYS A 1 181 ? -7.566 -7.879 -18.344 1 84.31 181 LYS A O 1
ATOM 1445 N N . ILE A 1 182 ? -9.414 -8.781 -18.828 1 73.75 182 ILE A N 1
ATOM 1446 C CA . ILE A 1 182 ? -9.836 -7.781 -19.812 1 73.75 182 ILE A CA 1
ATOM 1447 C C . ILE A 1 182 ? -10.344 -6.531 -19.094 1 73.75 182 ILE A C 1
ATOM 1449 O O . ILE A 1 182 ? -10.156 -5.414 -19.578 1 73.75 182 ILE A O 1
ATOM 1453 N N . ASN A 1 183 ? -10.688 -6.562 -17.922 1 60.53 183 ASN A N 1
ATOM 1454 C CA . ASN A 1 183 ? -11.266 -5.418 -17.234 1 60.53 183 ASN A CA 1
ATOM 1455 C C . ASN A 1 183 ? -10.219 -4.668 -16.406 1 60.53 183 ASN A C 1
ATOM 1457 O O . ASN A 1 183 ? -9.32 -5.281 -15.836 1 60.53 183 ASN A O 1
ATOM 1461 N N . MET B 1 1 ? -8.609 -54.812 -13.266 1 38 1 MET B N 1
ATOM 1462 C CA . MET B 1 1 ? -8.828 -53.375 -13.336 1 38 1 MET B CA 1
ATOM 1463 C C . MET B 1 1 ? -7.504 -52.625 -13.344 1 38 1 MET B C 1
ATOM 1465 O O . MET B 1 1 ? -6.734 -52.719 -12.383 1 38 1 MET B O 1
ATOM 1469 N N . GLN B 1 2 ? -6.812 -52.156 -14.453 1 41.78 2 GLN B N 1
ATOM 1470 C CA . GLN B 1 2 ? -5.441 -51.688 -14.594 1 41.78 2 GLN B CA 1
ATOM 1471 C C . GLN B 1 2 ? -5.246 -50.344 -13.898 1 41.78 2 GLN B C 1
ATOM 1473 O O . GLN B 1 2 ? -6.039 -49.438 -14.078 1 41.78 2 GLN B O 1
ATOM 1478 N N . SER B 1 3 ? -4.508 -50.281 -12.727 1 40.03 3 SER B N 1
ATOM 1479 C CA . SER B 1 3 ? -4.148 -49.125 -11.906 1 40.03 3 SER B CA 1
ATOM 1480 C C . SER B 1 3 ? -3.498 -48.031 -12.75 1 40.03 3 SER B C 1
ATOM 1482 O O . SER B 1 3 ? -2.451 -48.25 -13.359 1 40.03 3 SER B O 1
ATOM 1484 N N . SER B 1 4 ? -4.227 -47.188 -13.477 1 40.09 4 SER B N 1
ATOM 1485 C CA . SER B 1 4 ? -3.703 -46.094 -14.305 1 40.09 4 SER B CA 1
ATOM 1486 C C . SER B 1 4 ? -2.627 -45.312 -13.57 1 40.09 4 SER B C 1
ATOM 1488 O O . SER B 1 4 ? -2.885 -44.719 -12.508 1 40.09 4 SER B O 1
ATOM 1490 N N . THR B 1 5 ? -1.347 -45.688 -13.555 1 39.25 5 THR B N 1
ATOM 1491 C CA . THR B 1 5 ? -0.128 -45.031 -13.109 1 39.25 5 THR B CA 1
ATOM 1492 C C . THR B 1 5 ? -0.073 -43.594 -13.633 1 39.25 5 THR B C 1
ATOM 1494 O O . THR B 1 5 ? 0.061 -43.344 -14.836 1 39.25 5 THR B O 1
ATOM 1497 N N . SER B 1 6 ? -1.016 -42.656 -13.25 1 40.69 6 SER B N 1
ATOM 1498 C CA . SER B 1 6 ? -0.762 -41.25 -13.617 1 40.69 6 SER B CA 1
ATOM 1499 C C . SER B 1 6 ? 0.731 -40.938 -13.617 1 40.69 6 SER B C 1
ATOM 1501 O O . SER B 1 6 ? 1.398 -41.062 -12.586 1 40.69 6 SER B O 1
ATOM 1503 N N . ASN B 1 7 ? 1.547 -41.375 -14.57 1 40.91 7 ASN B N 1
ATOM 1504 C CA . ASN B 1 7 ? 2.936 -41.031 -14.875 1 40.91 7 ASN B CA 1
ATOM 1505 C C . ASN B 1 7 ? 3.256 -39.594 -14.523 1 40.91 7 ASN B C 1
ATOM 1507 O O . ASN B 1 7 ? 2.771 -38.656 -15.18 1 40.91 7 ASN B O 1
ATOM 1511 N N . SER B 1 8 ? 3.262 -39.031 -13.219 1 47.53 8 SER B N 1
ATOM 1512 C CA . SER B 1 8 ? 3.82 -37.812 -12.695 1 47.53 8 SER B CA 1
ATOM 1513 C C . SER B 1 8 ? 5.047 -37.375 -13.492 1 47.53 8 SER B C 1
ATOM 1515 O O . SER B 1 8 ? 6.043 -38.094 -13.547 1 47.53 8 SER B O 1
ATOM 1517 N N . ILE B 1 9 ? 4.934 -36.844 -14.609 1 55.69 9 ILE B N 1
ATOM 1518 C CA . ILE B 1 9 ? 6.055 -36.312 -15.375 1 55.69 9 ILE B CA 1
ATOM 1519 C C . ILE B 1 9 ? 7.07 -35.688 -14.43 1 55.69 9 ILE B C 1
ATOM 1521 O O . ILE B 1 9 ? 6.695 -35.094 -13.406 1 55.69 9 ILE B O 1
ATOM 1525 N N . GLY B 1 10 ? 8.273 -36.219 -14.164 1 65.62 10 GLY B N 1
ATOM 1526 C CA . GLY B 1 10 ? 9.508 -35.969 -13.438 1 65.62 10 GLY B CA 1
ATOM 1527 C C . GLY B 1 10 ? 9.898 -34.5 -13.391 1 65.62 10 GLY B C 1
ATOM 1528 O O . GLY B 1 10 ? 11.078 -34.188 -13.242 1 65.62 10 GLY B O 1
ATOM 1529 N N . LEU B 1 11 ? 8.852 -33.562 -13.516 1 76.88 11 LEU B N 1
ATOM 1530 C CA . LEU B 1 11 ? 9.258 -32.156 -13.531 1 76.88 11 LEU B CA 1
ATOM 1531 C C . LEU B 1 11 ? 9.484 -31.641 -12.109 1 76.88 11 LEU B C 1
ATOM 1533 O O . LEU B 1 11 ? 8.773 -32.031 -11.18 1 76.88 11 LEU B O 1
ATOM 1537 N N . ASN B 1 12 ? 10.492 -30.938 -11.859 1 80.88 12 ASN B N 1
ATOM 1538 C CA . ASN B 1 12 ? 10.688 -30.203 -10.617 1 80.88 12 ASN B CA 1
ATOM 1539 C C . ASN B 1 12 ? 9.617 -29.125 -10.43 1 80.88 12 ASN B C 1
ATOM 1541 O O . ASN B 1 12 ? 9.273 -28.406 -11.375 1 80.88 12 ASN B O 1
ATOM 1545 N N . VAL B 1 13 ? 8.961 -29.203 -9.289 1 80.25 13 VAL B N 1
ATOM 1546 C CA . VAL B 1 13 ? 7.914 -28.219 -9.031 1 80.25 13 VAL B CA 1
ATOM 1547 C C . VAL B 1 13 ? 8.227 -27.438 -7.758 1 80.25 13 VAL B C 1
ATOM 1549 O O . VAL B 1 13 ? 8.922 -27.938 -6.871 1 80.25 13 VAL B O 1
ATOM 1552 N N . GLY B 1 14 ? 7.727 -26.203 -7.789 1 80.69 14 GLY B N 1
ATOM 1553 C CA . GLY B 1 14 ? 7.836 -25.391 -6.586 1 80.69 14 GLY B CA 1
ATOM 1554 C C . GLY B 1 14 ? 6.816 -25.766 -5.523 1 80.69 14 GLY B C 1
ATOM 1555 O O . GLY B 1 14 ? 6.078 -26.734 -5.68 1 80.69 14 GLY B O 1
ATOM 1556 N N . PRO B 1 15 ? 6.832 -25.016 -4.438 1 77.5 15 PRO B N 1
ATOM 1557 C CA . PRO B 1 15 ? 5.965 -25.328 -3.297 1 77.5 15 PRO B CA 1
ATOM 1558 C C . PRO B 1 15 ? 4.48 -25.312 -3.658 1 77.5 15 PRO B C 1
ATOM 1560 O O . PRO B 1 15 ? 3.688 -26.031 -3.055 1 77.5 15 PRO B O 1
ATOM 1563 N N . SER B 1 16 ? 4.145 -24.531 -4.66 1 80 16 SER B N 1
ATOM 1564 C CA . SER B 1 16 ? 2.738 -24.422 -5.043 1 80 16 SER B CA 1
ATOM 1565 C C . SER B 1 16 ? 2.416 -25.344 -6.223 1 80 16 SER B C 1
ATOM 1567 O O . SER B 1 16 ? 1.312 -25.297 -6.77 1 80 16 SER B O 1
ATOM 1569 N N . GLY B 1 17 ? 3.395 -26.062 -6.617 1 81.5 17 GLY B N 1
ATOM 1570 C CA . GLY B 1 17 ? 3.174 -27.031 -7.684 1 81.5 17 GLY B CA 1
ATOM 1571 C C . GLY B 1 17 ? 3.57 -26.516 -9.055 1 81.5 17 GLY B C 1
ATOM 1572 O O . GLY B 1 17 ? 3.502 -27.234 -10.039 1 81.5 17 GLY B O 1
ATOM 1573 N N . ARG B 1 18 ? 4.059 -25.375 -9.078 1 83.81 18 ARG B N 1
ATOM 1574 C CA . ARG B 1 18 ? 4.48 -24.781 -10.344 1 83.81 18 ARG B CA 1
ATOM 1575 C C . ARG B 1 18 ? 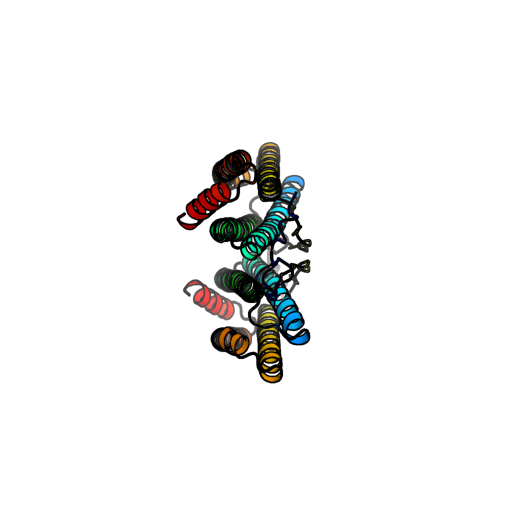5.785 -25.406 -10.828 1 83.81 18 ARG B C 1
ATOM 1577 O O . ARG B 1 18 ? 6.695 -25.656 -10.039 1 83.81 18 ARG B O 1
ATOM 1584 N N . ALA B 1 19 ? 5.781 -25.641 -12.07 1 82.56 19 ALA 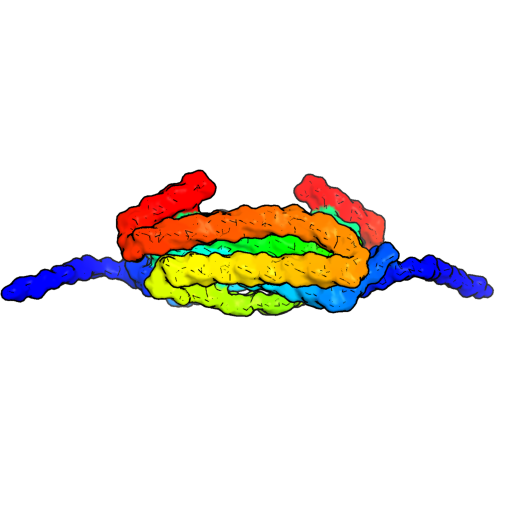B N 1
ATOM 1585 C CA . ALA B 1 19 ? 6.988 -26.203 -12.672 1 82.56 19 ALA B CA 1
ATOM 1586 C C . ALA B 1 19 ? 8.164 -25.234 -12.539 1 82.56 19 ALA B C 1
ATOM 1588 O O . ALA B 1 19 ? 8.008 -24.031 -12.695 1 82.56 19 ALA B O 1
ATOM 1589 N N . ILE B 1 20 ? 9.32 -25.859 -12.227 1 86.81 20 ILE B N 1
ATOM 1590 C CA . ILE B 1 20 ? 10.531 -25.062 -12.055 1 86.81 20 ILE B CA 1
ATOM 1591 C C . ILE B 1 20 ? 11.586 -25.5 -13.062 1 86.81 20 ILE B C 1
ATOM 1593 O O . ILE B 1 20 ? 11.82 -26.703 -13.242 1 86.81 20 ILE B O 1
ATOM 1597 N N . ALA B 1 21 ? 12.055 -24.531 -13.742 1 84.69 21 ALA B N 1
ATOM 1598 C CA . ALA B 1 21 ? 13.125 -24.859 -14.68 1 84.69 21 ALA B CA 1
ATOM 1599 C C . ALA B 1 21 ? 14.414 -25.203 -13.945 1 84.69 21 ALA B C 1
ATOM 1601 O O . ALA B 1 21 ? 15.078 -26.188 -14.273 1 84.69 21 ALA B O 1
ATOM 1602 N N . GLN B 1 22 ? 14.781 -24.344 -13 1 88.56 22 GLN B N 1
ATOM 1603 C CA . GLN B 1 22 ? 15.953 -24.531 -12.148 1 88.56 22 GLN B CA 1
ATOM 1604 C C . GLN B 1 22 ? 15.672 -24.047 -10.727 1 88.56 22 GLN B C 1
ATOM 1606 O O . GLN B 1 22 ? 14.992 -23.047 -10.523 1 88.56 22 GLN B O 1
ATOM 1611 N N . PRO B 1 23 ? 16.25 -24.781 -9.906 1 90.56 23 PRO B N 1
ATOM 1612 C CA . PRO B 1 23 ? 16.047 -24.359 -8.516 1 90.56 23 PRO B CA 1
ATOM 1613 C C . PRO B 1 23 ? 16.781 -23.047 -8.188 1 90.56 23 PRO B C 1
ATOM 1615 O O . PRO B 1 23 ? 17.781 -22.719 -8.82 1 90.56 23 PRO B O 1
ATOM 1618 N N . MET B 1 24 ? 16.234 -22.422 -7.277 1 94.44 24 MET B N 1
ATOM 1619 C CA . MET B 1 24 ? 16.875 -21.219 -6.773 1 94.44 24 MET B CA 1
ATOM 1620 C C . MET B 1 24 ? 17.734 -21.531 -5.547 1 94.44 24 MET B C 1
ATOM 1622 O O . MET B 1 24 ? 17.344 -22.344 -4.703 1 94.44 24 MET B O 1
ATOM 1626 N N . ASP B 1 25 ? 18.891 -20.906 -5.465 1 96.88 25 ASP B N 1
ATOM 1627 C CA . ASP B 1 25 ? 19.719 -21 -4.27 1 96.88 25 ASP B CA 1
ATOM 1628 C C . ASP B 1 25 ? 18.953 -20.562 -3.027 1 96.88 25 ASP B C 1
ATOM 1630 O O . ASP B 1 25 ? 18.25 -19.531 -3.051 1 96.88 25 ASP B O 1
ATOM 1634 N N . ILE B 1 26 ? 19.125 -21.281 -1.948 1 96.88 26 ILE B N 1
ATOM 1635 C CA . ILE B 1 26 ? 18.312 -21.078 -0.751 1 96.88 26 ILE B CA 1
ATOM 1636 C C . ILE B 1 26 ? 18.641 -19.703 -0.139 1 96.88 26 ILE B C 1
ATOM 1638 O O . ILE B 1 26 ? 17.75 -19.016 0.357 1 96.88 26 ILE B O 1
ATOM 1642 N N . ASP B 1 27 ? 19.938 -19.391 -0.139 1 97.81 27 ASP B N 1
ATOM 1643 C CA . ASP B 1 27 ? 20.328 -18.094 0.415 1 97.81 27 ASP B CA 1
ATOM 1644 C C . ASP B 1 27 ? 19.766 -16.953 -0.422 1 97.81 27 ASP B C 1
ATOM 1646 O O . ASP B 1 27 ? 19.344 -15.922 0.121 1 97.81 27 ASP B O 1
ATOM 1650 N N . LEU B 1 28 ? 19.797 -17.062 -1.732 1 98.25 28 LEU B N 1
ATOM 1651 C CA . LEU B 1 28 ? 19.234 -16.062 -2.635 1 98.25 28 LEU B CA 1
ATOM 1652 C C . LEU B 1 28 ? 17.734 -15.914 -2.414 1 98.25 28 LEU B C 1
ATOM 1654 O O . LEU B 1 28 ? 17.219 -14.797 -2.33 1 98.25 28 LEU B O 1
ATOM 1658 N N . LEU B 1 29 ? 17.062 -17.031 -2.293 1 97.88 29 LEU B N 1
ATOM 1659 C CA . LEU B 1 29 ? 15.617 -17.016 -2.078 1 97.88 29 LEU B CA 1
ATOM 1660 C C . LEU B 1 29 ? 15.273 -16.297 -0.775 1 97.88 29 LEU B C 1
ATOM 1662 O O . LEU B 1 29 ? 14.367 -15.469 -0.742 1 97.88 29 LEU B O 1
ATOM 1666 N N . GLU B 1 30 ? 15.977 -16.609 0.262 1 98.06 30 GLU B N 1
ATOM 1667 C CA . GLU B 1 30 ? 15.742 -15.969 1.552 1 98.06 30 GLU B CA 1
ATOM 1668 C C . GLU B 1 30 ? 15.977 -14.461 1.467 1 98.06 30 GLU B C 1
ATOM 1670 O O . GLU B 1 30 ? 15.203 -13.68 2.021 1 98.06 30 GLU B O 1
ATOM 1675 N N . ALA B 1 31 ? 17.016 -14.102 0.792 1 98.38 31 ALA B N 1
ATOM 1676 C CA . ALA B 1 31 ? 17.328 -12.68 0.634 1 98.38 31 ALA B CA 1
ATOM 1677 C C . ALA B 1 31 ? 16.234 -11.969 -0.165 1 98.38 31 ALA B C 1
ATOM 1679 O O . ALA B 1 31 ? 15.898 -10.812 0.118 1 98.38 31 ALA B O 1
ATOM 1680 N N . LEU B 1 32 ? 15.719 -12.602 -1.182 1 98.5 32 LEU B N 1
ATOM 1681 C CA . LEU B 1 32 ? 14.625 -12.039 -1.957 1 98.5 32 LEU B CA 1
ATOM 1682 C C . LEU B 1 32 ? 13.391 -11.828 -1.08 1 98.5 32 LEU B C 1
ATOM 1684 O O . LEU B 1 32 ? 12.711 -10.805 -1.191 1 98.5 32 LEU B O 1
ATOM 1688 N N . TYR B 1 33 ? 13.141 -12.773 -0.193 1 97.75 33 TYR B N 1
ATOM 1689 C CA . TYR B 1 33 ? 12.031 -12.648 0.746 1 97.75 33 TYR B CA 1
ATOM 1690 C C . TYR B 1 33 ? 12.227 -11.438 1.656 1 97.75 33 TYR B C 1
ATOM 1692 O O . TYR B 1 33 ? 11.305 -10.641 1.853 1 97.75 33 TYR B O 1
ATOM 1700 N N . GLN B 1 34 ? 13.398 -11.367 2.127 1 97.88 34 GLN B N 1
ATOM 1701 C CA . GLN B 1 34 ? 13.711 -10.258 3.021 1 97.88 34 GLN B CA 1
ATOM 1702 C C . GLN B 1 34 ? 13.578 -8.914 2.307 1 97.88 34 GLN B C 1
ATOM 1704 O O . GLN B 1 34 ? 13.086 -7.945 2.883 1 97.88 34 GLN B O 1
ATOM 1709 N N . HIS B 1 35 ? 14.055 -8.875 1.093 1 98.44 35 HIS B N 1
ATOM 1710 C CA . HIS B 1 35 ? 13.953 -7.637 0.326 1 98.44 35 HIS B CA 1
ATOM 1711 C C . HIS B 1 35 ? 12.492 -7.266 0.074 1 98.44 35 HIS B C 1
ATOM 1713 O O . HIS B 1 35 ? 12.125 -6.09 0.144 1 98.44 35 HIS B O 1
ATOM 1719 N N . THR B 1 36 ? 11.656 -8.258 -0.259 1 97.81 36 THR B N 1
ATOM 1720 C CA . THR B 1 36 ? 10.234 -8.016 -0.464 1 97.81 36 THR B CA 1
ATOM 1721 C C . THR B 1 36 ? 9.602 -7.414 0.787 1 97.81 36 THR B C 1
ATOM 1723 O O . THR B 1 36 ? 8.836 -6.449 0.7 1 97.81 36 THR B O 1
ATOM 1726 N N . SER B 1 37 ? 9.953 -7.922 1.942 1 97.31 37 SER B N 1
ATOM 1727 C CA . SER B 1 37 ? 9.477 -7.383 3.211 1 97.31 37 SER B CA 1
ATOM 1728 C C . SER B 1 37 ? 9.977 -5.957 3.432 1 97.31 37 SER B C 1
ATOM 1730 O O . SER B 1 37 ? 9.234 -5.105 3.926 1 97.31 37 SER B O 1
ATOM 1732 N N . LEU B 1 38 ? 11.203 -5.77 3.104 1 97.75 38 LEU B N 1
ATOM 1733 C CA . LEU B 1 38 ? 11.797 -4.441 3.232 1 97.75 38 LEU B CA 1
ATOM 1734 C C . LEU B 1 38 ? 11 -3.418 2.424 1 97.75 38 LEU B C 1
ATOM 1736 O O . LEU B 1 38 ? 10.75 -2.311 2.898 1 97.75 38 LEU B O 1
ATOM 1740 N N . GLU B 1 39 ? 10.617 -3.764 1.198 1 97.81 39 GLU B N 1
ATOM 1741 C CA . GLU B 1 39 ? 9.82 -2.869 0.359 1 97.81 39 GLU B CA 1
ATOM 1742 C C . GLU B 1 39 ? 8.477 -2.551 1.008 1 97.81 39 GLU B C 1
ATOM 1744 O O . GLU B 1 39 ? 8.016 -1.408 0.961 1 97.81 39 GLU B O 1
ATOM 1749 N N . ARG B 1 40 ? 7.867 -3.533 1.573 1 97.44 40 ARG B N 1
ATOM 1750 C CA . ARG B 1 40 ? 6.574 -3.336 2.215 1 97.44 40 ARG B CA 1
ATOM 1751 C C . ARG B 1 40 ? 6.695 -2.416 3.424 1 97.44 40 ARG B C 1
ATOM 1753 O O . ARG B 1 40 ? 5.871 -1.52 3.613 1 97.44 40 ARG B O 1
ATOM 1760 N N . VAL B 1 41 ? 7.695 -2.619 4.191 1 97.62 41 VAL B N 1
ATOM 1761 C CA . VAL B 1 41 ? 7.938 -1.779 5.359 1 97.62 41 VAL B CA 1
ATOM 1762 C C . VAL B 1 41 ? 8.258 -0.355 4.914 1 97.62 41 VAL B C 1
ATOM 1764 O O . VAL B 1 41 ? 7.789 0.613 5.516 1 97.62 41 VAL B O 1
ATOM 1767 N N . SER B 1 42 ? 9.078 -0.284 3.865 1 97.94 42 SER B N 1
ATOM 1768 C CA . SER B 1 42 ? 9.43 1.029 3.334 1 97.94 42 SER B CA 1
ATOM 1769 C C . SER B 1 42 ? 8.188 1.772 2.844 1 97.94 42 SER B C 1
ATOM 1771 O O . SER B 1 42 ? 8.07 2.986 3.031 1 97.94 42 SER B O 1
ATOM 1773 N N . SER B 1 43 ? 7.262 1.04 2.182 1 98 43 SER B N 1
ATOM 1774 C CA . SER B 1 43 ? 6.016 1.646 1.728 1 98 43 SER B CA 1
ATOM 1775 C C . SER B 1 43 ? 5.238 2.252 2.893 1 98 43 SER B C 1
ATOM 1777 O O . SER B 1 43 ? 4.777 3.391 2.811 1 98 43 SER B O 1
ATOM 1779 N N . ALA B 1 44 ? 5.156 1.573 3.984 1 97.81 44 ALA B N 1
ATOM 1780 C CA . ALA B 1 44 ? 4.449 2.059 5.168 1 97.81 44 ALA B CA 1
ATOM 1781 C C . ALA B 1 44 ? 5.156 3.271 5.766 1 97.81 44 ALA B C 1
ATOM 1783 O O . ALA B 1 44 ? 4.504 4.219 6.211 1 97.81 44 ALA B O 1
ATOM 1784 N N . GLN B 1 45 ? 6.445 3.217 5.785 1 98.44 45 GLN B N 1
ATOM 1785 C CA . GLN B 1 45 ? 7.203 4.328 6.348 1 98.44 45 GLN B CA 1
ATOM 1786 C C . GLN B 1 45 ? 7.035 5.594 5.512 1 98.44 45 GLN B C 1
ATOM 1788 O O . GLN B 1 45 ? 6.879 6.688 6.055 1 98.44 45 GLN B O 1
ATOM 1793 N N . TYR B 1 46 ? 7.074 5.414 4.215 1 98.31 46 TYR B N 1
ATOM 1794 C CA . TYR B 1 46 ? 6.867 6.566 3.346 1 98.31 46 TYR B CA 1
ATOM 1795 C C . TYR B 1 46 ? 5.461 7.129 3.516 1 98.31 46 TYR B C 1
ATOM 1797 O O . TYR B 1 46 ? 5.258 8.344 3.418 1 98.31 46 TYR B O 1
ATOM 1805 N N . LEU B 1 47 ? 4.488 6.25 3.73 1 98.19 47 LEU B N 1
ATOM 1806 C CA . LEU B 1 47 ? 3.137 6.719 4.012 1 98.19 47 LEU B CA 1
ATOM 1807 C C . LEU B 1 47 ? 3.107 7.555 5.285 1 98.19 47 LEU B C 1
ATOM 1809 O O . LEU B 1 47 ? 2.496 8.625 5.312 1 98.19 47 LEU B O 1
ATOM 1813 N N . ALA B 1 48 ? 3.777 7.113 6.281 1 98.25 48 ALA B N 1
ATOM 1814 C CA . ALA B 1 48 ? 3.865 7.844 7.543 1 98.25 48 ALA B CA 1
ATOM 1815 C C . ALA B 1 48 ? 4.5 9.219 7.336 1 98.25 48 ALA B C 1
ATOM 1817 O O . ALA B 1 48 ? 4.039 10.211 7.902 1 98.25 48 ALA B O 1
ATOM 1818 N N . MET B 1 49 ? 5.516 9.242 6.551 1 98.44 49 MET B N 1
ATOM 1819 C CA . MET B 1 49 ? 6.191 10.5 6.254 1 98.44 49 MET B CA 1
ATOM 1820 C C . MET B 1 49 ? 5.262 11.453 5.52 1 98.44 49 MET B C 1
ATOM 1822 O O . MET B 1 49 ? 5.219 12.648 5.828 1 98.44 49 MET B O 1
ATOM 1826 N N . SER B 1 50 ? 4.496 10.93 4.566 1 98.38 50 SER B N 1
ATOM 1827 C CA . SER B 1 50 ? 3.518 11.727 3.838 1 98.38 50 SER B CA 1
ATOM 1828 C C . SER B 1 50 ? 2.518 12.375 4.789 1 98.38 50 SER B C 1
ATOM 1830 O O . SER B 1 50 ? 2.244 13.578 4.688 1 98.38 50 SER B O 1
ATOM 1832 N N . LEU B 1 51 ? 2.068 11.625 5.711 1 97.69 51 LEU B N 1
ATOM 1833 C CA . LEU B 1 51 ? 1.063 12.117 6.648 1 97.69 51 LEU B CA 1
ATOM 1834 C C . LEU B 1 51 ? 1.657 13.164 7.586 1 97.69 51 LEU B C 1
ATOM 1836 O O . LEU B 1 51 ? 0.99 14.141 7.934 1 97.69 51 LEU B O 1
ATOM 1840 N N . TRP B 1 52 ? 2.877 12.984 7.934 1 97.38 52 TRP B N 1
ATOM 1841 C CA . TRP B 1 52 ? 3.561 13.953 8.789 1 97.38 52 TRP B CA 1
ATOM 1842 C C . TRP B 1 52 ? 3.639 15.312 8.109 1 97.38 52 TRP B C 1
ATOM 1844 O O . TRP B 1 52 ? 3.406 16.344 8.75 1 97.38 52 TRP B O 1
ATOM 1854 N N . PHE B 1 53 ? 3.898 15.297 6.844 1 97.56 53 PHE B N 1
ATOM 1855 C CA . PHE B 1 53 ? 3.979 16.531 6.078 1 97.56 53 PHE B CA 1
ATOM 1856 C C . PHE B 1 53 ? 2.596 17.156 5.902 1 97.56 53 PHE B C 1
ATOM 1858 O O . PHE B 1 53 ? 2.441 18.375 5.953 1 97.56 53 PHE B O 1
ATOM 1865 N N . LEU B 1 54 ? 1.651 16.312 5.703 1 95.81 54 LEU B N 1
ATOM 1866 C CA . LEU B 1 54 ? 0.284 16.812 5.539 1 95.81 54 LEU B CA 1
ATOM 1867 C C . LEU B 1 54 ? -0.188 17.531 6.797 1 95.81 54 LEU B C 1
ATOM 1869 O O . LEU B 1 54 ? -0.827 18.578 6.711 1 95.81 54 LEU B O 1
ATOM 1873 N N . GLU B 1 55 ? 0.192 17.078 7.93 1 95.38 55 GLU B N 1
ATOM 1874 C CA . GLU B 1 55 ? -0.178 17.672 9.219 1 95.38 55 GLU B CA 1
ATOM 1875 C C . GLU B 1 55 ? 0.487 19.031 9.414 1 95.38 55 GLU B C 1
ATOM 1877 O O . GLU B 1 55 ? 0.085 19.797 10.289 1 95.38 55 GLU B O 1
ATOM 1882 N N . ARG B 1 56 ? 1.423 19.312 8.586 1 94.81 56 ARG B N 1
ATOM 1883 C CA . ARG B 1 56 ? 2.205 20.531 8.75 1 94.81 56 ARG B CA 1
ATOM 1884 C C . ARG B 1 56 ? 2.064 21.453 7.539 1 94.81 56 ARG B C 1
ATOM 1886 O O . ARG B 1 56 ? 2.893 22.328 7.324 1 94.81 56 ARG B O 1
ATOM 1893 N N . GLU B 1 57 ? 1.133 21.141 6.711 1 93.94 57 GLU B N 1
ATOM 1894 C CA . GLU B 1 57 ? 0.699 21.984 5.59 1 93.94 57 GLU B CA 1
ATOM 1895 C C . GLU B 1 57 ? 1.761 22.031 4.496 1 93.94 57 GLU B C 1
ATOM 1897 O O . GLU B 1 57 ? 1.867 23.016 3.771 1 93.94 57 GLU B O 1
ATOM 1902 N N . LEU B 1 58 ? 2.602 21.016 4.488 1 96.62 58 LEU B N 1
ATOM 1903 C CA . LEU B 1 58 ? 3.598 20.891 3.428 1 96.62 58 LEU B CA 1
ATOM 1904 C C . LEU B 1 58 ? 3.156 19.859 2.389 1 96.62 58 LEU B C 1
ATOM 1906 O O . LEU B 1 58 ? 3.684 18.75 2.346 1 96.62 58 LEU B O 1
ATOM 1910 N N . ARG B 1 59 ? 2.25 20.328 1.526 1 96.81 59 ARG B N 1
ATOM 1911 C CA . ARG B 1 59 ? 1.52 19.438 0.626 1 96.81 59 ARG B CA 1
ATOM 1912 C C . ARG B 1 59 ? 2.434 18.891 -0.465 1 96.81 59 ARG B C 1
ATOM 1914 O O . ARG B 1 59 ? 2.248 17.766 -0.931 1 96.81 59 ARG B O 1
ATOM 1921 N N . GLY B 1 60 ? 3.379 19.688 -0.968 1 97.88 60 GLY B N 1
ATOM 1922 C CA . GLY B 1 60 ? 4.34 19.188 -1.942 1 97.88 60 GLY B CA 1
ATOM 1923 C C . GLY B 1 60 ? 5.16 18.016 -1.432 1 97.88 60 GLY B C 1
ATOM 1924 O O . GLY B 1 60 ? 5.25 16.984 -2.094 1 97.88 60 GLY B O 1
ATOM 1925 N N . PHE B 1 61 ? 5.691 18.203 -0.204 1 98.31 61 PHE B N 1
ATOM 1926 C CA . PHE B 1 61 ? 6.402 17.109 0.442 1 98.31 61 PHE B CA 1
ATOM 1927 C C . PHE B 1 61 ? 5.488 15.898 0.618 1 98.31 61 PHE B C 1
ATOM 1929 O O . PHE B 1 61 ? 5.887 14.766 0.341 1 98.31 61 PHE B O 1
ATOM 1936 N N . SER B 1 62 ? 4.289 16.172 1.132 1 98.06 62 SER B N 1
ATOM 1937 C CA . SER B 1 62 ? 3.34 15.086 1.345 1 98.06 62 SER B CA 1
ATOM 1938 C C . SER B 1 62 ? 3.109 14.297 0.063 1 98.06 62 SER B C 1
ATOM 1940 O O . SER B 1 62 ? 3.162 13.062 0.069 1 98.06 62 SER B O 1
ATOM 1942 N N . SER B 1 63 ? 2.873 14.977 -1.017 1 97.69 63 SER B N 1
ATOM 1943 C CA . SER B 1 63 ? 2.625 14.328 -2.301 1 97.69 63 SER B CA 1
ATOM 1944 C C . SER B 1 63 ? 3.832 13.516 -2.75 1 97.69 63 SER B C 1
ATOM 1946 O O . SER B 1 63 ? 3.68 12.406 -3.266 1 97.69 63 SER B O 1
ATOM 1948 N N . PHE B 1 64 ? 5.004 14.102 -2.615 1 98.06 64 PHE B N 1
ATOM 1949 C CA . PHE B 1 64 ? 6.238 13.422 -2.986 1 98.06 64 PHE B CA 1
ATOM 1950 C C . PHE B 1 64 ? 6.363 12.094 -2.256 1 98.06 64 PHE B C 1
ATOM 1952 O O . PHE B 1 64 ? 6.609 11.055 -2.879 1 98.06 64 PHE B O 1
ATOM 1959 N N . PHE B 1 65 ? 6.133 12.078 -0.98 1 98.25 65 PHE B N 1
ATOM 1960 C CA . PHE B 1 65 ? 6.348 10.883 -0.181 1 98.25 65 PHE B CA 1
ATOM 1961 C C . PHE B 1 65 ? 5.199 9.891 -0.362 1 98.25 65 PHE B C 1
ATOM 1963 O O . PHE B 1 65 ? 5.395 8.68 -0.244 1 98.25 65 PHE B O 1
ATOM 1970 N N . LYS B 1 66 ? 4 10.359 -0.583 1 97.69 66 LYS B N 1
ATOM 1971 C CA . LYS B 1 66 ? 2.912 9.469 -0.974 1 97.69 66 LYS B CA 1
ATOM 1972 C C . LYS B 1 66 ? 3.266 8.695 -2.24 1 97.69 66 LYS B C 1
ATOM 1974 O O . LYS B 1 66 ? 3.029 7.488 -2.32 1 97.69 66 LYS B O 1
ATOM 1979 N N . LYS B 1 67 ? 3.805 9.375 -3.227 1 97 67 LYS B N 1
ATOM 1980 C CA . LYS B 1 67 ? 4.238 8.719 -4.461 1 97 67 LYS B CA 1
ATOM 1981 C C . LYS B 1 67 ? 5.312 7.676 -4.184 1 97 67 LYS B C 1
ATOM 1983 O O . LYS B 1 67 ? 5.293 6.59 -4.762 1 97 67 LYS B O 1
ATOM 1988 N N . GLU B 1 68 ? 6.27 8.07 -3.299 1 96.75 68 GLU B N 1
ATOM 1989 C CA . GLU B 1 68 ? 7.289 7.094 -2.922 1 96.75 68 GLU B CA 1
ATOM 1990 C C . GLU B 1 68 ? 6.664 5.855 -2.285 1 96.75 68 GLU B C 1
ATOM 1992 O O . GLU B 1 68 ? 7.098 4.734 -2.541 1 96.75 68 GLU B O 1
ATOM 1997 N N . SER B 1 69 ? 5.668 6.035 -1.437 1 97.62 69 SER B N 1
ATOM 1998 C CA . SER B 1 69 ? 4.973 4.926 -0.791 1 97.62 69 SER B CA 1
ATOM 1999 C C . SER B 1 69 ? 4.359 3.982 -1.82 1 97.62 69 SER B C 1
ATOM 2001 O O . SER B 1 69 ? 4.527 2.764 -1.732 1 97.62 69 SER B O 1
ATOM 2003 N N . LEU B 1 70 ? 3.688 4.52 -2.773 1 95.12 70 LEU B N 1
ATOM 2004 C CA . LEU B 1 70 ? 3.051 3.727 -3.818 1 95.12 70 LEU B CA 1
ATOM 2005 C C . LEU B 1 70 ? 4.094 2.998 -4.66 1 95.12 70 LEU B C 1
ATOM 2007 O O . LEU B 1 70 ? 3.896 1.839 -5.035 1 95.12 70 LEU B O 1
ATOM 2011 N N . SER B 1 71 ? 5.145 3.689 -4.961 1 95 71 SER B N 1
ATOM 2012 C CA . SER B 1 71 ? 6.223 3.078 -5.734 1 95 71 SER B CA 1
ATOM 2013 C C . SER B 1 71 ? 6.789 1.854 -5.02 1 95 71 SER B C 1
ATOM 2015 O O . SER B 1 71 ? 6.988 0.807 -5.637 1 95 71 SER B O 1
ATOM 2017 N N . GLU B 1 72 ? 6.992 1.985 -3.682 1 96.56 72 GLU B N 1
ATOM 2018 C CA . GLU B 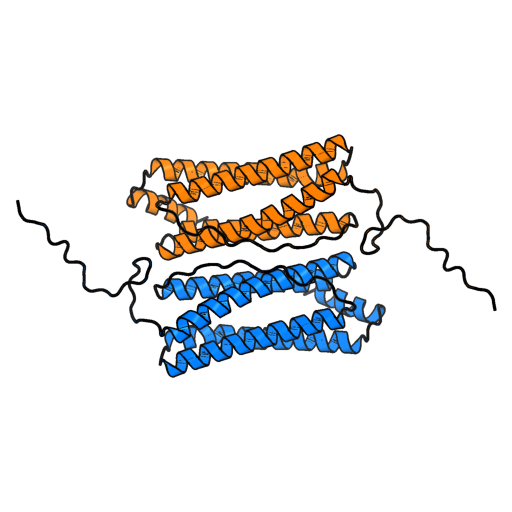1 72 ? 7.547 0.86 -2.934 1 96.56 72 GLU B CA 1
ATOM 2019 C C . GLU B 1 72 ? 6.57 -0.315 -2.908 1 96.56 72 GLU B C 1
ATOM 2021 O O . GLU B 1 72 ? 6.992 -1.475 -2.9 1 96.56 72 GLU B O 1
ATOM 2026 N N . GLN B 1 73 ? 5.316 -0.027 -2.832 1 94.81 73 GLN B N 1
ATOM 2027 C CA . GLN B 1 73 ? 4.324 -1.096 -2.912 1 94.81 73 GLN B CA 1
ATOM 2028 C C . GLN B 1 73 ? 4.449 -1.862 -4.227 1 94.81 73 GLN B C 1
ATOM 2030 O O . GLN B 1 73 ? 4.406 -3.094 -4.238 1 94.81 73 GLN B O 1
ATOM 2035 N N . GLU B 1 74 ? 4.598 -1.126 -5.277 1 94.75 74 GLU B N 1
ATOM 2036 C CA . GLU B 1 74 ? 4.766 -1.751 -6.586 1 94.75 74 GLU B CA 1
ATOM 2037 C C . GLU B 1 74 ? 6.055 -2.568 -6.645 1 94.75 74 GLU B C 1
ATOM 2039 O O . GLU B 1 74 ? 6.07 -3.67 -7.195 1 94.75 74 GLU B O 1
ATOM 2044 N N . HIS B 1 75 ? 7.137 -2.035 -6.07 1 95.94 75 HIS B N 1
ATOM 2045 C CA . HIS B 1 75 ? 8.391 -2.777 -6.012 1 95.94 75 HIS B CA 1
ATOM 2046 C C . HIS B 1 75 ? 8.211 -4.105 -5.277 1 95.94 75 HIS B C 1
ATOM 2048 O O . HIS B 1 75 ? 8.633 -5.152 -5.773 1 95.94 75 HIS B O 1
ATOM 2054 N N . GLY B 1 76 ? 7.547 -4.047 -4.148 1 96.56 76 GLY B N 1
ATOM 2055 C CA . GLY B 1 76 ? 7.305 -5.262 -3.383 1 96.56 76 GLY B CA 1
ATOM 2056 C C . GLY B 1 76 ? 6.523 -6.309 -4.156 1 96.56 76 GLY B C 1
ATOM 2057 O O . GLY B 1 76 ? 6.871 -7.492 -4.133 1 96.56 76 GLY B O 1
ATOM 2058 N N . PHE B 1 77 ? 5.508 -5.879 -4.82 1 96.81 77 PHE B N 1
ATOM 2059 C CA . PHE B 1 77 ? 4.691 -6.785 -5.617 1 96.81 77 PHE B CA 1
ATOM 2060 C C . PHE B 1 77 ? 5.508 -7.398 -6.746 1 96.81 77 PHE B C 1
ATOM 2062 O O . PHE B 1 77 ? 5.402 -8.594 -7.02 1 96.81 77 PHE B O 1
ATOM 2069 N N . ASN B 1 78 ? 6.305 -6.582 -7.414 1 97.25 78 ASN B N 1
ATOM 2070 C CA . ASN B 1 78 ? 7.102 -7.062 -8.539 1 97.25 78 ASN B CA 1
ATOM 2071 C C . ASN B 1 78 ? 8.109 -8.117 -8.094 1 97.25 78 ASN B C 1
ATOM 2073 O O . ASN B 1 78 ? 8.375 -9.078 -8.828 1 97.25 78 ASN B O 1
ATOM 2077 N N . PHE B 1 79 ? 8.672 -7.938 -6.938 1 98.31 79 PHE B N 1
ATOM 2078 C CA . PHE B 1 79 ? 9.578 -8.953 -6.414 1 98.31 79 PHE B CA 1
ATOM 2079 C C . PHE B 1 79 ? 8.828 -10.25 -6.121 1 98.31 79 PHE B C 1
ATOM 2081 O O . PHE B 1 79 ? 9.305 -11.336 -6.445 1 98.31 79 PHE B O 1
ATOM 2088 N N . ALA B 1 80 ? 7.656 -10.141 -5.516 1 98 80 ALA B N 1
ATOM 2089 C CA . ALA B 1 80 ? 6.836 -11.32 -5.25 1 98 80 ALA B CA 1
ATOM 2090 C C . ALA B 1 80 ? 6.469 -12.031 -6.547 1 98 80 ALA B C 1
ATOM 2092 O O . ALA B 1 80 ? 6.602 -13.258 -6.645 1 98 80 ALA B O 1
ATOM 2093 N N . LYS B 1 81 ? 6.066 -11.242 -7.5 1 97 81 LYS B N 1
ATOM 2094 C CA . LYS B 1 81 ? 5.695 -11.781 -8.805 1 97 81 LYS B CA 1
ATOM 2095 C C . LYS B 1 81 ? 6.863 -12.531 -9.438 1 97 81 LYS B C 1
ATOM 2097 O O . LYS B 1 81 ? 6.676 -13.602 -10.023 1 97 81 LYS B O 1
ATOM 2102 N N . TYR B 1 82 ? 8.07 -12.031 -9.344 1 97.5 82 TYR B N 1
ATOM 2103 C CA . TYR B 1 82 ? 9.258 -12.68 -9.891 1 97.5 82 TYR B CA 1
ATOM 2104 C C . TYR B 1 82 ? 9.508 -14.016 -9.211 1 97.5 82 TYR B C 1
ATOM 2106 O O . TYR B 1 82 ? 9.773 -15.023 -9.883 1 97.5 82 TYR B O 1
ATOM 2114 N N . MET B 1 83 ? 9.414 -14.008 -7.871 1 97.12 83 MET B N 1
ATOM 2115 C CA . MET B 1 83 ? 9.641 -15.25 -7.129 1 97.12 83 MET B CA 1
ATOM 2116 C C . MET B 1 83 ? 8.625 -16.312 -7.52 1 97.12 83 MET B C 1
ATOM 2118 O O . MET B 1 83 ? 8.977 -17.484 -7.688 1 97.12 83 MET B O 1
ATOM 2122 N N . ILE B 1 84 ? 7.414 -15.891 -7.734 1 95.19 84 ILE B N 1
ATOM 2123 C CA . ILE B 1 84 ? 6.359 -16.828 -8.117 1 95.19 84 ILE B CA 1
ATOM 2124 C C . ILE B 1 84 ? 6.613 -17.328 -9.539 1 95.19 84 ILE B C 1
ATOM 2126 O O . ILE B 1 84 ? 6.434 -18.516 -9.828 1 95.19 84 ILE B O 1
ATOM 2130 N N . ALA B 1 85 ? 7.051 -16.406 -10.438 1 94.56 85 ALA B N 1
ATOM 2131 C CA . ALA B 1 85 ? 7.414 -16.797 -11.805 1 94.56 85 ALA B CA 1
ATOM 2132 C C . ALA B 1 85 ? 8.531 -17.844 -11.797 1 94.56 85 ALA B C 1
ATOM 2134 O O . ALA B 1 85 ? 8.625 -18.656 -12.711 1 94.56 85 ALA B O 1
ATOM 2135 N N . ARG B 1 86 ? 9.281 -17.828 -10.719 1 94.81 86 ARG B N 1
ATOM 2136 C CA . ARG B 1 86 ? 10.375 -18.797 -10.57 1 94.81 86 ARG B CA 1
ATOM 2137 C C . ARG B 1 86 ? 9.93 -20.016 -9.789 1 94.81 86 ARG B C 1
ATOM 2139 O O . ARG B 1 86 ? 10.758 -20.812 -9.336 1 94.81 86 ARG B O 1
ATOM 2146 N N . GLY B 1 87 ? 8.672 -20.109 -9.547 1 93 87 GLY B N 1
ATOM 2147 C CA . GLY B 1 87 ? 8.07 -21.312 -8.969 1 93 87 GLY B CA 1
ATOM 2148 C C . GLY B 1 87 ? 8.07 -21.312 -7.453 1 93 87 GLY B C 1
ATOM 2149 O O . GLY B 1 87 ? 7.879 -22.359 -6.828 1 93 87 GLY B O 1
ATOM 2150 N N . GLN B 1 88 ? 8.32 -20.109 -6.879 1 93.94 88 GLN B N 1
ATOM 2151 C CA . GLN B 1 88 ? 8.367 -20.016 -5.426 1 93.94 88 GLN B CA 1
ATOM 2152 C C . GLN B 1 88 ? 7.051 -19.484 -4.863 1 93.94 88 GLN B C 1
ATOM 2154 O O . GLN B 1 88 ? 6.227 -18.953 -5.605 1 93.94 88 GLN B O 1
ATOM 2159 N N . THR B 1 89 ? 6.836 -19.703 -3.553 1 94.19 89 THR B N 1
ATOM 2160 C CA . THR B 1 89 ? 5.738 -19.078 -2.818 1 94.19 89 THR B CA 1
ATOM 2161 C C . THR B 1 89 ? 6.227 -17.875 -2.016 1 94.19 89 THR B C 1
ATOM 2163 O O . THR B 1 89 ? 7.379 -17.859 -1.572 1 94.19 89 THR B O 1
ATOM 2166 N N . VAL B 1 90 ? 5.355 -16.953 -1.949 1 95.5 90 VAL B N 1
ATOM 2167 C CA . VAL B 1 90 ? 5.707 -15.758 -1.199 1 95.5 90 VAL B CA 1
ATOM 2168 C C . VAL B 1 90 ? 4.766 -15.594 -0.009 1 95.5 90 VAL B C 1
ATOM 2170 O O . VAL B 1 90 ? 3.545 -15.555 -0.178 1 95.5 90 VAL B O 1
ATOM 2173 N N . GLU B 1 91 ? 5.312 -15.539 1.127 1 95.19 91 GLU B N 1
ATOM 2174 C CA . GLU B 1 91 ? 4.57 -15.266 2.354 1 95.19 91 GLU B CA 1
ATOM 2175 C C . GLU B 1 91 ? 4.773 -13.82 2.809 1 95.19 91 GLU B C 1
ATOM 2177 O O . GLU B 1 91 ? 5.906 -13.352 2.906 1 95.19 91 GLU B O 1
ATOM 2182 N N . LEU B 1 92 ? 3.68 -13.164 3.053 1 96.44 92 LEU B N 1
ATOM 2183 C CA . LEU B 1 92 ? 3.746 -11.797 3.549 1 96.44 92 LEU B CA 1
ATOM 2184 C C . LEU B 1 92 ? 3.781 -11.773 5.074 1 96.44 92 LEU B C 1
ATOM 2186 O O . LEU B 1 92 ? 2.961 -12.422 5.727 1 96.44 92 LEU B O 1
ATOM 2190 N N . GLU B 1 93 ? 4.707 -11.055 5.602 1 95.81 93 GLU B N 1
ATOM 2191 C CA . GLU B 1 93 ? 4.812 -10.875 7.047 1 95.81 93 GLU B CA 1
ATOM 2192 C C . GLU B 1 93 ? 4.098 -9.602 7.496 1 95.81 93 GLU B C 1
ATOM 2194 O O . GLU B 1 93 ? 3.621 -8.828 6.664 1 95.81 93 GLU B O 1
ATOM 2199 N N . GLU B 1 94 ? 4.02 -9.508 8.812 1 96.81 94 GLU B N 1
ATOM 2200 C CA . GLU B 1 94 ? 3.494 -8.266 9.375 1 96.81 94 GLU B CA 1
ATOM 2201 C C . GLU B 1 94 ? 4.336 -7.066 8.953 1 96.81 94 GLU B C 1
ATOM 2203 O O . GLU B 1 94 ? 5.543 -7.199 8.727 1 96.81 94 GLU B O 1
ATOM 2208 N N . VAL B 1 95 ? 3.672 -5.965 8.734 1 97.12 95 VAL B N 1
ATOM 2209 C CA . VAL B 1 95 ? 4.359 -4.691 8.547 1 97.12 95 VAL B CA 1
ATOM 2210 C C . VAL B 1 95 ? 4.402 -3.926 9.867 1 97.12 95 VAL B C 1
ATOM 2212 O O . VAL B 1 95 ? 3.359 -3.598 10.438 1 97.12 95 VAL B O 1
ATOM 2215 N N . THR B 1 96 ? 5.559 -3.637 10.289 1 96.5 96 THR B N 1
ATOM 2216 C CA . THR B 1 96 ? 5.754 -3.016 11.594 1 96.5 96 THR B CA 1
ATOM 2217 C C . THR B 1 96 ? 5.23 -1.583 11.594 1 96.5 96 THR B C 1
ATOM 2219 O O . THR B 1 96 ? 5.16 -0.942 10.539 1 96.5 96 THR B O 1
ATOM 2222 N N . LYS B 1 97 ? 4.855 -1.146 12.797 1 97.31 97 LYS B N 1
ATOM 2223 C CA . LYS B 1 97 ? 4.453 0.244 12.977 1 97.31 97 LYS B CA 1
ATOM 2224 C C . LYS B 1 97 ? 5.555 1.2 12.539 1 97.31 97 LYS B C 1
ATOM 2226 O O . LYS B 1 97 ? 6.703 1.072 12.969 1 97.31 97 LYS B O 1
ATOM 2231 N N . PRO B 1 98 ? 5.184 2.115 11.633 1 97.69 98 PRO B N 1
ATOM 2232 C CA . PRO B 1 98 ? 6.227 3.045 11.203 1 97.69 98 PRO B CA 1
ATOM 2233 C C . PRO B 1 98 ? 6.547 4.109 12.25 1 97.69 98 PRO B C 1
ATOM 2235 O O . PRO B 1 98 ? 5.742 4.348 13.156 1 97.69 98 PRO B O 1
ATOM 2238 N N . ILE B 1 99 ? 7.723 4.656 12.109 1 96.06 99 ILE B N 1
ATOM 2239 C CA . ILE B 1 99 ? 8.078 5.867 12.844 1 96.06 99 ILE B CA 1
ATOM 2240 C C . ILE B 1 99 ? 7.27 7.051 12.305 1 96.06 99 ILE B C 1
ATOM 2242 O O . ILE B 1 99 ? 7.113 7.203 11.094 1 96.06 99 ILE B O 1
ATOM 2246 N N . GLN B 1 100 ? 6.691 7.902 13.266 1 96.31 100 GLN B N 1
ATOM 2247 C CA . GLN B 1 100 ? 5.875 9 12.758 1 96.31 100 GLN B CA 1
ATOM 2248 C C . GLN B 1 100 ? 6.164 10.297 13.516 1 96.31 100 GLN B C 1
ATOM 2250 O O . GLN B 1 100 ? 5.34 11.211 13.531 1 96.31 100 GLN B O 1
ATOM 2255 N N . GLU B 1 101 ? 7.301 10.328 14.188 1 95.38 101 GLU B N 1
ATOM 2256 C CA . GLU B 1 101 ? 7.676 11.547 14.898 1 95.38 101 GLU B CA 1
ATOM 2257 C C . GLU B 1 101 ? 9.086 11.992 14.531 1 95.38 101 GLU B C 1
ATOM 2259 O O . GLU B 1 101 ? 10.039 11.211 14.633 1 95.38 101 GLU B O 1
ATOM 2264 N N . TRP B 1 102 ? 9.172 13.172 14.039 1 96.56 102 TRP B N 1
ATOM 2265 C CA . TRP B 1 102 ? 10.438 13.836 13.734 1 96.56 102 TRP B CA 1
ATOM 2266 C C . TRP B 1 102 ? 10.438 15.266 14.258 1 96.56 102 TRP B C 1
ATOM 2268 O O . TRP B 1 102 ? 9.383 15.906 14.328 1 96.56 102 TRP B O 1
ATOM 2278 N N . LYS B 1 103 ? 11.57 15.797 14.586 1 95.88 103 LYS B N 1
ATOM 2279 C CA . LYS B 1 103 ? 11.68 17.156 15.094 1 95.88 103 LYS B CA 1
ATOM 2280 C C . LYS B 1 103 ? 11.758 18.172 13.953 1 95.88 103 LYS B C 1
ATOM 2282 O O . LYS B 1 103 ? 11.32 19.312 14.102 1 95.88 103 LYS B O 1
ATOM 2287 N N . THR B 1 104 ? 12.391 17.734 12.828 1 96.88 104 THR B N 1
ATOM 2288 C CA . THR B 1 104 ? 12.586 18.656 11.703 1 96.88 104 THR B CA 1
ATOM 2289 C C . THR B 1 104 ? 12.375 17.922 10.383 1 96.88 104 THR B C 1
ATOM 2291 O O . THR B 1 104 ? 12.438 16.688 10.32 1 96.88 104 THR B O 1
ATOM 2294 N N . VAL B 1 105 ? 12.172 18.688 9.359 1 98.06 105 VAL B N 1
ATOM 2295 C CA . VAL B 1 105 ? 12.102 18.172 7.996 1 98.06 105 VAL B CA 1
ATOM 2296 C C . VAL B 1 105 ? 13.406 17.453 7.648 1 98.06 105 VAL B C 1
ATOM 2298 O O . VAL B 1 105 ? 13.391 16.391 7.043 1 98.06 105 VAL B O 1
ATOM 2301 N N . GLN B 1 106 ? 14.469 18.062 8.078 1 97.75 106 GLN B N 1
ATOM 2302 C CA . GLN B 1 106 ? 15.781 17.484 7.77 1 97.75 106 GLN B CA 1
ATOM 2303 C C . GLN B 1 106 ? 15.93 16.094 8.383 1 97.75 106 GLN B C 1
ATOM 2305 O O . GLN B 1 106 ? 16.469 15.188 7.746 1 97.75 106 GLN B O 1
ATOM 2310 N N . GLU B 1 107 ? 15.523 15.906 9.594 1 98.12 107 GLU B N 1
ATOM 2311 C CA . GLU B 1 107 ? 15.578 14.594 10.234 1 98.12 107 GLU B CA 1
ATOM 2312 C C . GLU B 1 107 ? 14.805 13.555 9.43 1 98.12 107 GLU B C 1
ATOM 2314 O O . GLU B 1 107 ? 15.289 12.445 9.219 1 98.12 107 GLU B O 1
ATOM 2319 N N . LEU B 1 108 ? 13.625 13.938 9.039 1 98.56 108 LEU B N 1
ATOM 2320 C CA . LEU B 1 108 ? 12.766 13.039 8.273 1 98.56 108 LEU B CA 1
ATOM 2321 C C . LEU B 1 108 ? 13.406 12.688 6.938 1 98.56 108 LEU B C 1
ATOM 2323 O O . LEU B 1 108 ? 13.461 11.516 6.559 1 98.56 108 LEU B O 1
ATOM 2327 N N . VAL B 1 109 ? 13.883 13.672 6.203 1 98.62 109 VAL B N 1
ATOM 2328 C CA . VAL B 1 109 ? 14.445 13.438 4.879 1 98.62 109 VAL B CA 1
ATOM 2329 C C . VAL B 1 109 ? 15.758 12.664 5.008 1 98.62 109 VAL B C 1
ATOM 2331 O O . VAL B 1 109 ? 16.078 11.836 4.156 1 98.62 109 VAL B O 1
ATOM 2334 N N . THR B 1 110 ? 16.453 12.867 6.082 1 98.19 110 THR B N 1
ATOM 2335 C CA . THR B 1 110 ? 17.656 12.078 6.348 1 98.19 110 THR B CA 1
ATOM 2336 C C . THR B 1 110 ? 17.312 10.594 6.492 1 98.19 110 THR B C 1
ATOM 2338 O O . THR B 1 110 ? 17.969 9.742 5.898 1 98.19 110 THR B O 1
ATOM 2341 N N . LEU B 1 111 ? 16.312 10.312 7.297 1 98.19 111 LEU B N 1
ATOM 2342 C CA . LEU B 1 111 ? 15.867 8.93 7.43 1 98.19 111 LEU B CA 1
ATOM 2343 C C . LEU B 1 111 ? 15.469 8.352 6.074 1 98.19 111 LEU B C 1
ATOM 2345 O O . LEU B 1 111 ? 15.773 7.195 5.773 1 98.19 111 LEU B O 1
ATOM 2349 N N . SER B 1 112 ? 14.773 9.164 5.273 1 98.25 112 SER B N 1
ATOM 2350 C CA . SER B 1 112 ? 14.352 8.703 3.951 1 98.25 112 SER B CA 1
ATOM 2351 C C . SER B 1 112 ? 15.555 8.328 3.092 1 98.25 112 SER B C 1
ATOM 2353 O O . SER B 1 112 ? 15.547 7.309 2.406 1 98.25 112 SER B O 1
ATOM 2355 N N . PHE B 1 113 ? 16.578 9.125 3.139 1 97.62 113 PHE B N 1
ATOM 2356 C CA . PHE B 1 113 ? 17.781 8.812 2.387 1 97.62 113 PHE B CA 1
ATOM 2357 C C . PHE B 1 113 ? 18.422 7.527 2.895 1 97.62 113 PHE B C 1
ATOM 2359 O O . PHE B 1 113 ? 18.859 6.691 2.104 1 97.62 113 PHE B O 1
ATOM 2366 N N . GLN B 1 114 ? 18.453 7.398 4.172 1 97.94 114 GLN B N 1
ATOM 2367 C CA . GLN B 1 114 ? 19 6.172 4.75 1 97.94 114 GLN B CA 1
ATOM 2368 C C . GLN B 1 114 ? 18.203 4.953 4.301 1 97.94 114 GLN B C 1
ATOM 2370 O O . GLN B 1 114 ? 18.766 3.895 4.027 1 97.94 114 GLN B O 1
ATOM 2375 N N . MET B 1 115 ? 16.922 5.074 4.262 1 97.56 115 MET B N 1
ATOM 2376 C CA . MET B 1 115 ? 16.062 3.994 3.777 1 97.56 115 MET B CA 1
ATOM 2377 C C . MET B 1 115 ? 16.406 3.621 2.342 1 97.56 115 MET B C 1
ATOM 2379 O O . MET B 1 115 ? 16.5 2.438 2.006 1 97.56 115 MET B O 1
ATOM 2383 N N . GLU B 1 116 ? 16.594 4.645 1.458 1 96.88 116 GLU B N 1
ATOM 2384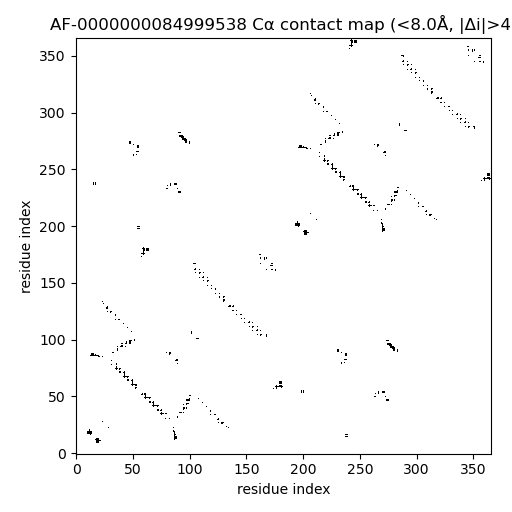 C CA . GLU B 1 116 ? 17.016 4.375 0.086 1 96.88 116 GLU B CA 1
ATOM 2385 C C . GLU B 1 116 ? 18.344 3.637 0.053 1 96.88 116 GLU B C 1
ATOM 2387 O O . GLU B 1 116 ? 18.547 2.729 -0.758 1 96.88 116 GLU B O 1
ATOM 2392 N N . ALA B 1 117 ? 19.297 4.047 0.922 1 96.19 117 ALA B N 1
ATOM 2393 C CA . ALA B 1 117 ? 20.609 3.398 1.006 1 96.19 117 ALA B CA 1
ATOM 2394 C C . ALA B 1 117 ? 20.469 1.94 1.438 1 96.19 117 ALA B C 1
ATOM 2396 O O . ALA B 1 117 ? 21.156 1.063 0.916 1 96.19 117 ALA B O 1
ATOM 2397 N N . ASP B 1 118 ? 19.578 1.708 2.406 1 97.25 118 ASP B N 1
ATOM 2398 C CA . ASP B 1 118 ? 19.312 0.344 2.857 1 97.25 118 ASP B CA 1
ATOM 2399 C C . ASP B 1 118 ? 18.75 -0.511 1.727 1 97.25 118 ASP B C 1
ATOM 2401 O O . ASP B 1 118 ? 19.156 -1.663 1.553 1 97.25 118 ASP B O 1
ATOM 2405 N N . VAL B 1 119 ? 17.797 0.05 0.979 1 96.88 119 VAL B N 1
ATOM 2406 C CA . VAL B 1 119 ? 17.219 -0.659 -0.162 1 96.88 119 VAL B CA 1
ATOM 2407 C C . VAL B 1 119 ? 18.312 -0.964 -1.182 1 96.88 119 VAL B C 1
ATOM 2409 O O . VAL B 1 119 ? 18.391 -2.08 -1.701 1 96.88 119 VAL B O 1
ATOM 2412 N N . THR B 1 120 ? 19.188 -0.01 -1.459 1 96.06 120 THR B N 1
ATOM 2413 C CA . THR B 1 120 ? 20.297 -0.204 -2.375 1 96.06 120 THR B CA 1
ATOM 2414 C C . THR B 1 120 ? 21.203 -1.33 -1.889 1 96.06 120 THR B C 1
ATOM 2416 O O . THR B 1 120 ? 21.594 -2.207 -2.668 1 96.06 120 THR B O 1
ATOM 2419 N N . THR B 1 121 ? 21.531 -1.327 -0.652 1 97.81 121 THR B N 1
ATOM 2420 C CA . THR B 1 121 ? 22.375 -2.365 -0.066 1 97.81 121 THR B CA 1
ATOM 2421 C C . THR B 1 121 ? 21.734 -3.738 -0.229 1 97.81 121 THR B C 1
ATOM 2423 O O . THR B 1 121 ? 22.406 -4.707 -0.585 1 97.81 121 THR B O 1
ATOM 2426 N N . SER B 1 122 ? 20.453 -3.779 0.044 1 98 122 SER B N 1
ATOM 2427 C CA . SER B 1 122 ? 19.719 -5.027 -0.099 1 98 122 SER B CA 1
ATOM 2428 C C . SER B 1 122 ? 19.766 -5.543 -1.532 1 98 122 SER B C 1
ATOM 2430 O O . SER B 1 122 ? 20.047 -6.723 -1.762 1 98 122 SER B O 1
ATOM 2432 N N . VAL B 1 123 ? 19.547 -4.66 -2.516 1 98.19 123 VAL B N 1
ATOM 2433 C CA . VAL B 1 123 ? 19.547 -5.047 -3.924 1 98.19 123 VAL B CA 1
ATOM 2434 C C . VAL B 1 123 ? 20.953 -5.492 -4.332 1 98.19 123 VAL B C 1
ATOM 2436 O O . VAL B 1 123 ? 21.109 -6.457 -5.082 1 98.19 123 VAL B O 1
ATOM 2439 N N . GLN B 1 124 ? 21.953 -4.824 -3.822 1 97.5 124 GLN B N 1
ATOM 2440 C CA . GLN B 1 124 ? 23.328 -5.203 -4.113 1 97.5 124 GLN B CA 1
ATOM 2441 C C . GLN B 1 124 ? 23.641 -6.586 -3.555 1 97.5 124 GLN B C 1
ATOM 2443 O O . GLN B 1 124 ? 24.344 -7.379 -4.199 1 97.5 124 GLN B O 1
ATOM 2448 N N . GLN B 1 125 ? 23.172 -6.816 -2.387 1 98.31 125 GLN B N 1
ATOM 2449 C CA . GLN B 1 125 ? 23.344 -8.141 -1.793 1 98.31 125 GLN B CA 1
ATOM 2450 C C . GLN B 1 125 ? 22.672 -9.219 -2.635 1 98.31 125 GLN B C 1
ATOM 2452 O O . GLN B 1 125 ? 23.25 -10.289 -2.846 1 98.31 125 GLN B O 1
ATOM 2457 N N . LEU B 1 126 ? 21.484 -8.93 -3.096 1 98.69 126 LEU B N 1
ATOM 2458 C CA . LEU B 1 126 ? 20.781 -9.859 -3.967 1 98.69 126 LEU B CA 1
ATOM 2459 C C . LEU B 1 126 ? 21.578 -10.148 -5.227 1 98.69 126 LEU B C 1
ATOM 2461 O O . LEU B 1 126 ? 21.703 -11.305 -5.637 1 98.69 126 LEU B O 1
ATOM 2465 N N . TYR B 1 127 ? 22.062 -9.047 -5.789 1 98.06 127 TYR B N 1
ATOM 2466 C CA . TYR B 1 127 ? 22.859 -9.18 -7.016 1 98.06 127 TYR B CA 1
ATOM 2467 C C . TYR B 1 127 ? 24.078 -10.062 -6.789 1 98.06 127 TYR B C 1
ATOM 2469 O O . TYR B 1 127 ? 24.344 -10.977 -7.578 1 98.06 127 TYR B O 1
ATOM 2477 N N . SER B 1 128 ? 24.781 -9.922 -5.738 1 98.31 128 SER B N 1
ATOM 2478 C CA . SER B 1 128 ? 25.969 -10.703 -5.391 1 98.31 128 SER B CA 1
ATOM 2479 C C . SER B 1 128 ? 25.609 -12.172 -5.188 1 98.31 128 SER B C 1
ATOM 2481 O O . SER B 1 128 ? 26.312 -13.055 -5.676 1 98.31 128 SER B O 1
ATOM 2483 N N . LEU B 1 129 ? 24.547 -12.43 -4.434 1 98.56 129 LEU B N 1
ATOM 2484 C CA . LEU B 1 129 ? 24.109 -13.797 -4.199 1 98.56 129 LEU B CA 1
ATOM 2485 C C . LEU B 1 129 ? 23.75 -14.484 -5.512 1 98.56 129 LEU B C 1
ATOM 2487 O O . LEU B 1 129 ? 24.062 -15.664 -5.711 1 98.56 129 LEU B O 1
ATOM 2491 N N . ALA B 1 130 ? 23.094 -13.734 -6.426 1 98.44 130 ALA B N 1
ATOM 2492 C CA . ALA B 1 130 ? 22.703 -14.281 -7.727 1 98.44 130 ALA B CA 1
ATOM 2493 C C . ALA B 1 130 ? 23.938 -14.625 -8.562 1 98.44 130 ALA B C 1
ATOM 2495 O O . ALA B 1 130 ? 23.984 -15.688 -9.188 1 98.44 130 ALA B O 1
ATOM 2496 N N . GLU B 1 131 ? 24.906 -13.734 -8.516 1 97.62 131 GLU B N 1
ATOM 2497 C CA . GLU B 1 131 ? 26.141 -13.992 -9.242 1 97.62 131 GLU B CA 1
ATOM 2498 C C . GLU B 1 131 ? 26.875 -15.203 -8.68 1 97.62 131 GLU B C 1
ATOM 2500 O O . GLU B 1 131 ? 27.328 -16.078 -9.438 1 97.62 131 GLU B O 1
ATOM 2505 N N . ARG B 1 132 ? 26.953 -15.312 -7.441 1 97.75 132 ARG B N 1
ATOM 2506 C CA . ARG B 1 132 ? 27.656 -16.406 -6.781 1 97.75 132 ARG B CA 1
ATOM 2507 C C . ARG B 1 132 ? 27.016 -17.75 -7.102 1 97.75 132 ARG B C 1
ATOM 2509 O O . ARG B 1 132 ? 27.703 -18.766 -7.227 1 97.75 132 ARG B O 1
ATOM 2516 N N . SER B 1 133 ? 25.734 -17.719 -7.262 1 97.19 133 SER B N 1
ATOM 2517 C CA . SER B 1 133 ? 25 -18.953 -7.543 1 97.19 133 SER B CA 1
ATOM 2518 C C . SER B 1 133 ? 24.797 -19.141 -9.047 1 97.19 133 SER B C 1
ATOM 2520 O O . SER B 1 133 ? 24.047 -20.031 -9.469 1 97.19 133 SER B O 1
ATOM 2522 N N . ASN B 1 134 ? 25.344 -18.281 -9.867 1 96.5 134 ASN B N 1
ATOM 2523 C CA . ASN B 1 134 ? 25.234 -18.297 -11.32 1 96.5 134 ASN B CA 1
ATOM 2524 C C . ASN B 1 134 ? 23.781 -18.219 -11.781 1 96.5 134 ASN B C 1
ATOM 2526 O O . ASN B 1 134 ? 23.391 -18.906 -12.727 1 96.5 134 ASN B O 1
ATOM 2530 N N . ASP B 1 135 ? 22.969 -17.5 -11.086 1 97.31 135 ASP B N 1
ATOM 2531 C CA . ASP B 1 135 ? 21.562 -17.297 -11.438 1 97.31 135 ASP B CA 1
ATOM 2532 C C . ASP B 1 135 ? 21.406 -16.047 -12.312 1 97.31 135 ASP B C 1
ATOM 2534 O O . ASP B 1 135 ? 20.984 -14.992 -11.828 1 97.31 135 ASP B O 1
ATOM 2538 N N . THR B 1 136 ? 21.594 -16.172 -13.594 1 96.69 136 THR B N 1
ATOM 2539 C CA . THR B 1 136 ? 21.562 -15.07 -14.547 1 96.69 136 THR B CA 1
ATOM 2540 C C . THR B 1 136 ? 20.156 -14.508 -14.672 1 96.69 136 THR B C 1
ATOM 2542 O O . THR B 1 136 ? 19.969 -13.312 -14.914 1 96.69 136 THR B O 1
ATOM 2545 N N . ARG B 1 137 ? 19.172 -15.312 -14.516 1 96.12 137 ARG B N 1
ATOM 2546 C CA . ARG B 1 137 ? 17.797 -14.82 -14.578 1 96.12 137 ARG B CA 1
ATOM 2547 C C . ARG B 1 137 ? 17.547 -13.742 -13.531 1 96.12 137 ARG B C 1
ATOM 2549 O O . ARG B 1 137 ? 16.906 -12.727 -13.812 1 96.12 137 ARG B O 1
ATOM 2556 N N . THR B 1 138 ? 18.094 -13.977 -12.344 1 97.94 138 THR B N 1
ATOM 2557 C CA . THR B 1 138 ? 17.922 -13 -11.273 1 97.94 138 THR B CA 1
ATOM 2558 C C . THR B 1 138 ? 18.734 -11.742 -11.547 1 97.94 138 THR B C 1
ATOM 2560 O O . THR B 1 138 ? 18.25 -10.625 -11.32 1 97.94 138 THR B O 1
ATOM 2563 N N . THR B 1 139 ? 19.969 -11.867 -12.062 1 98 139 THR B N 1
ATOM 2564 C CA . THR B 1 139 ? 20.75 -10.664 -12.336 1 98 139 THR B CA 1
ATOM 2565 C C . THR B 1 139 ? 20.062 -9.82 -13.414 1 98 139 THR B C 1
ATOM 2567 O O . THR B 1 139 ? 20.031 -8.594 -13.312 1 98 139 THR B O 1
ATOM 2570 N N . VAL B 1 140 ? 19.453 -10.406 -14.367 1 97.69 140 VAL B N 1
ATOM 2571 C CA . VAL B 1 140 ? 18.734 -9.703 -15.43 1 97.69 140 VAL B CA 1
ATOM 2572 C C . VAL B 1 140 ? 17.5 -9.023 -14.867 1 97.69 140 VAL B C 1
ATOM 2574 O O . VAL B 1 140 ? 17.172 -7.887 -15.227 1 97.69 140 VAL B O 1
ATOM 2577 N N . PHE B 1 141 ? 16.781 -9.742 -13.992 1 98.12 141 PHE B N 1
ATOM 2578 C CA . PHE B 1 141 ? 15.617 -9.172 -13.312 1 98.12 141 PHE B CA 1
ATOM 2579 C C . PHE B 1 141 ? 16.016 -7.934 -12.523 1 98.12 141 PHE B C 1
ATOM 2581 O O . PHE B 1 141 ? 15.266 -6.957 -12.477 1 98.12 141 PHE B O 1
ATOM 2588 N N . LEU B 1 142 ? 17.234 -7.914 -11.93 1 98.5 142 LEU B N 1
ATOM 2589 C CA . LEU B 1 142 ? 17.656 -6.867 -11 1 98.5 142 LEU B CA 1
ATOM 2590 C C . LEU B 1 142 ? 18.234 -5.672 -11.758 1 98.5 142 LEU B C 1
ATOM 2592 O O . LEU B 1 142 ? 18.328 -4.578 -11.203 1 98.5 142 LEU B O 1
ATOM 2596 N N . ASP B 1 143 ? 18.609 -5.82 -12.977 1 97.69 143 ASP B N 1
ATOM 2597 C CA . ASP B 1 143 ? 19.281 -4.762 -13.727 1 97.69 143 ASP B CA 1
ATOM 2598 C C . ASP B 1 143 ? 18.438 -3.488 -13.75 1 97.69 143 ASP B C 1
ATOM 2600 O O . ASP B 1 143 ? 18.906 -2.424 -13.344 1 97.69 143 ASP B O 1
ATOM 2604 N N . PRO B 1 144 ? 17.125 -3.59 -14.188 1 97.12 144 PRO B N 1
ATOM 2605 C CA . PRO B 1 144 ? 16.328 -2.361 -14.18 1 97.12 144 PRO B CA 1
ATOM 2606 C C . PRO B 1 144 ? 16.047 -1.846 -12.766 1 97.12 144 PRO B C 1
ATOM 2608 O O . PRO B 1 144 ? 15.852 -0.643 -12.57 1 97.12 144 PRO B O 1
ATOM 2611 N N . VAL B 1 145 ? 16.062 -2.742 -11.82 1 97.62 145 VAL B N 1
ATOM 2612 C CA . VAL B 1 145 ? 15.867 -2.336 -10.43 1 97.62 145 VAL B CA 1
ATOM 2613 C C . VAL B 1 145 ? 17.031 -1.47 -9.977 1 97.62 145 VAL B C 1
ATOM 2615 O O . VAL B 1 145 ? 16.844 -0.443 -9.32 1 97.62 145 VAL B O 1
ATOM 2618 N N . ILE B 1 146 ? 18.25 -1.89 -10.328 1 96.12 146 ILE B N 1
ATOM 2619 C CA . ILE B 1 146 ? 19.469 -1.156 -9.969 1 96.12 146 ILE B CA 1
ATOM 2620 C C . ILE B 1 146 ? 19.438 0.229 -10.609 1 96.12 146 ILE B C 1
ATOM 2622 O O . ILE B 1 146 ? 19.75 1.229 -9.961 1 96.12 146 ILE B O 1
ATOM 2626 N N . ASP B 1 147 ? 19.016 0.283 -11.82 1 95.19 147 ASP B N 1
ATOM 2627 C CA . ASP B 1 147 ? 18.922 1.564 -12.516 1 95.19 147 ASP B CA 1
ATOM 2628 C C . ASP B 1 147 ? 17.938 2.494 -11.82 1 95.19 147 ASP B C 1
ATOM 2630 O O . ASP B 1 147 ? 18.234 3.672 -11.602 1 95.19 147 ASP B O 1
ATOM 2634 N N . GLU B 1 148 ? 16.797 1.955 -11.477 1 95.62 148 GLU B N 1
ATOM 2635 C CA . GLU B 1 148 ? 15.773 2.736 -10.781 1 95.62 148 GLU B CA 1
ATOM 2636 C C . GLU B 1 148 ? 16.266 3.193 -9.414 1 95.62 148 GLU B C 1
ATOM 2638 O O . GLU B 1 148 ? 15.984 4.312 -8.984 1 95.62 148 GLU B O 1
ATOM 2643 N N . GLN B 1 149 ? 17.047 2.297 -8.781 1 94.69 149 GLN B N 1
ATOM 2644 C CA . GLN B 1 149 ? 17.547 2.641 -7.453 1 94.69 149 GLN B CA 1
ATOM 2645 C C . GLN B 1 149 ? 18.562 3.771 -7.527 1 94.69 149 GLN B C 1
ATOM 2647 O O . GLN B 1 149 ? 18.641 4.617 -6.637 1 94.69 149 GLN B O 1
ATOM 2652 N N . ILE B 1 150 ? 19.406 3.822 -8.602 1 94.25 150 ILE B N 1
ATOM 2653 C CA . ILE B 1 150 ? 20.328 4.926 -8.805 1 94.25 150 ILE B CA 1
ATOM 2654 C C . ILE B 1 150 ? 19.562 6.242 -8.875 1 94.25 150 ILE B C 1
ATOM 2656 O O . ILE B 1 150 ? 19.938 7.223 -8.227 1 94.25 150 ILE B O 1
ATOM 2660 N N . LYS B 1 151 ? 18.469 6.234 -9.586 1 94 151 LYS B N 1
ATOM 2661 C CA . LYS B 1 151 ? 17.641 7.43 -9.719 1 94 151 LYS B CA 1
ATOM 2662 C C . LYS B 1 151 ? 17 7.801 -8.383 1 94 151 LYS B C 1
ATOM 2664 O O . LYS B 1 151 ? 17 8.969 -7.996 1 94 151 LYS B O 1
ATOM 2669 N N . SER B 1 152 ? 16.5 6.82 -7.707 1 94.12 152 SER B N 1
ATOM 2670 C CA . SER B 1 152 ? 15.852 7.074 -6.422 1 94.12 152 SER B CA 1
ATOM 2671 C C . SER B 1 152 ? 16.828 7.68 -5.418 1 94.12 152 SER B C 1
ATOM 2673 O O . SER B 1 152 ? 16.5 8.648 -4.73 1 94.12 152 SER B O 1
ATOM 2675 N N . GLU B 1 153 ? 18.062 7.172 -5.379 1 94.06 153 GLU B N 1
ATOM 2676 C CA . GLU B 1 153 ? 19.094 7.68 -4.473 1 94.06 153 GLU B CA 1
ATOM 2677 C C . GLU B 1 153 ? 19.5 9.109 -4.84 1 94.06 153 GLU B C 1
ATOM 2679 O O . GLU B 1 153 ? 19.672 9.953 -3.963 1 94.06 153 GLU B O 1
ATOM 2684 N N . ASP B 1 154 ? 19.578 9.305 -6.082 1 94.38 154 ASP B N 1
ATOM 2685 C CA . ASP B 1 154 ? 19.953 10.633 -6.555 1 94.38 154 ASP B CA 1
ATOM 2686 C C . ASP B 1 154 ? 18.875 11.656 -6.195 1 94.38 154 ASP B C 1
ATOM 2688 O O . ASP B 1 154 ? 19.172 12.727 -5.66 1 94.38 154 ASP B O 1
ATOM 2692 N N . ASP B 1 155 ? 17.625 11.289 -6.484 1 94.88 155 ASP B N 1
ATOM 2693 C CA . ASP B 1 155 ? 16.5 12.172 -6.191 1 94.88 155 ASP B CA 1
ATOM 2694 C C . ASP B 1 155 ? 16.406 12.477 -4.695 1 94.88 155 ASP B C 1
ATOM 2696 O O . ASP B 1 155 ? 16.219 13.625 -4.301 1 94.88 155 ASP B O 1
ATOM 2700 N N . MET B 1 156 ? 16.609 11.469 -3.889 1 97.44 156 MET B N 1
ATOM 2701 C CA . MET B 1 156 ? 16.484 11.68 -2.447 1 97.44 156 MET B CA 1
ATOM 2702 C C . MET B 1 156 ? 17.688 12.469 -1.918 1 97.44 156 MET B C 1
ATOM 2704 O O . MET B 1 156 ? 17.531 13.297 -1.016 1 97.44 156 MET B O 1
ATOM 2708 N N . ALA B 1 157 ? 18.906 12.203 -2.467 1 96.44 157 ALA B N 1
ATOM 2709 C CA . ALA B 1 157 ? 20.094 12.977 -2.098 1 96.44 157 ALA B CA 1
ATOM 2710 C C . ALA B 1 157 ? 19.922 14.445 -2.459 1 96.44 157 ALA B C 1
ATOM 2712 O O . ALA B 1 157 ? 20.297 15.328 -1.683 1 96.44 157 ALA B O 1
ATOM 2713 N N . TYR B 1 158 ? 19.359 14.672 -3.574 1 96.75 158 TYR B N 1
ATOM 2714 C CA . TYR B 1 158 ? 19.109 16.047 -4.02 1 96.75 158 TYR B CA 1
ATOM 2715 C C . TYR B 1 158 ? 18.141 16.75 -3.082 1 96.75 158 TYR B C 1
ATOM 2717 O O . TYR B 1 158 ? 18.391 17.875 -2.656 1 96.75 158 TYR B O 1
ATOM 2725 N N . LEU B 1 159 ? 17.062 16.078 -2.738 1 97.88 159 LEU B N 1
ATOM 2726 C CA . LEU B 1 159 ? 16.094 16.641 -1.808 1 97.88 159 LEU B CA 1
ATOM 2727 C C . LEU B 1 159 ? 16.734 16.906 -0.452 1 97.88 159 LEU B C 1
ATOM 2729 O O . LEU B 1 159 ? 16.531 17.984 0.132 1 97.88 159 LEU B O 1
ATOM 2733 N N . LEU B 1 160 ? 17.531 15.953 0.005 1 98 160 LEU B N 1
ATOM 2734 C CA . LEU B 1 160 ? 18.203 16.125 1.282 1 98 160 LEU B CA 1
ATOM 2735 C C . LEU B 1 160 ? 19.156 17.312 1.238 1 98 160 LEU B C 1
ATOM 2737 O O . LEU B 1 160 ? 19.203 18.109 2.186 1 98 160 LEU B O 1
ATOM 2741 N N . GLY B 1 161 ? 19.906 17.469 0.17 1 97.56 161 GLY B N 1
ATOM 2742 C CA . GLY B 1 161 ? 20.781 18.625 0.015 1 97.56 161 GLY B CA 1
ATOM 2743 C C . GLY B 1 161 ? 20.062 19.953 0.095 1 97.56 161 GLY B C 1
ATOM 2744 O O . GLY B 1 161 ? 20.5 20.859 0.786 1 97.56 161 GLY B O 1
ATOM 2745 N N . LYS B 1 162 ? 18.906 20.047 -0.578 1 97.81 162 LYS B N 1
ATOM 2746 C CA . LYS B 1 162 ? 18.109 21.25 -0.547 1 97.81 162 LYS B CA 1
ATOM 2747 C C . LYS B 1 162 ? 17.594 21.531 0.862 1 97.81 162 LYS B C 1
ATOM 2749 O O . LYS B 1 162 ? 17.625 22.672 1.321 1 97.81 162 LYS B O 1
ATOM 2754 N N . VAL B 1 163 ? 17.141 20.516 1.526 1 98.44 163 VAL B N 1
ATOM 2755 C CA . VAL B 1 163 ? 16.578 20.656 2.867 1 98.44 163 VAL B CA 1
ATOM 2756 C C . VAL B 1 163 ? 17.672 21.078 3.842 1 98.44 163 VAL B C 1
ATOM 2758 O O . VAL B 1 163 ? 17.453 21.938 4.695 1 98.44 163 VAL B O 1
ATOM 2761 N N . LYS B 1 164 ? 18.828 20.469 3.684 1 97.19 164 LYS B N 1
ATOM 2762 C CA . LYS B 1 164 ? 19.969 20.875 4.512 1 97.19 164 LYS B CA 1
ATOM 2763 C C . LYS B 1 164 ? 20.312 22.344 4.277 1 97.19 164 LYS B C 1
ATOM 2765 O O . LYS B 1 164 ? 20.562 23.078 5.23 1 97.19 164 LYS B O 1
ATOM 2770 N N . PHE B 1 165 ? 20.266 22.734 3.062 1 96.81 165 PHE B N 1
ATOM 2771 C CA . PHE B 1 165 ? 20.578 24.109 2.707 1 96.81 165 PHE B CA 1
ATOM 2772 C C . PHE B 1 165 ? 19.547 25.062 3.311 1 96.81 165 PHE B C 1
ATOM 2774 O O . PHE B 1 165 ? 19.906 26.172 3.744 1 96.81 165 PHE B O 1
ATOM 2781 N N . ALA B 1 166 ? 18.281 24.672 3.391 1 97.31 166 ALA B N 1
ATOM 2782 C CA . ALA B 1 166 ? 17.188 25.484 3.938 1 97.31 166 ALA B CA 1
ATOM 2783 C C . ALA B 1 166 ? 17.406 25.766 5.422 1 97.31 166 ALA B C 1
ATOM 2785 O O . ALA B 1 166 ? 16.953 26.797 5.938 1 97.31 166 ALA B O 1
ATOM 2786 N N . ASN B 1 167 ? 18.125 24.812 6.105 1 95.75 167 ASN B N 1
ATOM 2787 C CA . ASN B 1 167 ? 18.484 25 7.508 1 95.75 167 ASN B CA 1
ATOM 2788 C C . ASN B 1 167 ? 17.281 25.406 8.359 1 95.75 167 ASN B C 1
ATOM 2790 O O . ASN B 1 167 ? 17.344 26.391 9.094 1 95.75 167 ASN B O 1
ATOM 2794 N N . ASN B 1 168 ? 16.234 24.766 8.117 1 94.5 168 ASN B N 1
ATOM 2795 C CA . ASN B 1 168 ? 14.992 24.906 8.867 1 94.5 168 ASN B CA 1
ATOM 2796 C C . ASN B 1 168 ? 14.367 26.281 8.68 1 94.5 168 ASN B C 1
ATOM 2798 O O . ASN B 1 168 ? 13.477 26.672 9.438 1 94.5 168 ASN B O 1
ATOM 2802 N N . ASP B 1 169 ? 14.828 27.094 7.695 1 97 169 ASP B N 1
ATOM 2803 C CA . ASP B 1 169 ? 14.18 28.344 7.336 1 97 169 ASP B CA 1
ATOM 2804 C C . ASP B 1 169 ? 12.812 28.094 6.695 1 97 169 ASP B C 1
ATOM 2806 O O . ASP B 1 169 ? 12.719 27.406 5.68 1 97 169 ASP B O 1
ATOM 2810 N N . PRO B 1 170 ? 11.812 28.672 7.234 1 95.94 170 PRO B N 1
ATOM 2811 C CA . PRO B 1 170 ? 10.469 28.391 6.73 1 95.94 170 PRO B CA 1
ATOM 2812 C C . PRO B 1 170 ? 10.281 28.828 5.277 1 95.94 170 PRO B C 1
ATOM 2814 O O . PRO B 1 170 ? 9.641 28.109 4.5 1 95.94 170 PRO B O 1
ATOM 2817 N N . SER B 1 171 ? 10.781 29.969 4.93 1 97.19 171 SER B N 1
ATOM 2818 C CA . SER B 1 171 ? 10.633 30.438 3.557 1 97.19 171 SER B CA 1
ATOM 2819 C C . SER B 1 171 ? 11.312 29.484 2.572 1 97.19 171 SER B C 1
ATOM 2821 O O . SER B 1 171 ? 10.758 29.188 1.514 1 97.19 171 SER B O 1
ATOM 2823 N N . ALA B 1 172 ? 12.469 29.031 2.889 1 97.38 172 ALA B N 1
ATOM 2824 C CA . ALA B 1 172 ? 13.203 28.094 2.049 1 97.38 172 ALA B CA 1
ATOM 2825 C C . ALA B 1 172 ? 12.453 26.766 1.928 1 97.38 172 ALA B C 1
ATOM 2827 O O . ALA B 1 172 ? 12.367 26.188 0.84 1 97.38 172 ALA B O 1
ATOM 2828 N N . LEU B 1 173 ? 11.891 26.281 2.971 1 97.75 173 LEU B N 1
ATOM 2829 C CA . LEU B 1 173 ? 11.148 25.016 2.959 1 97.75 173 LEU B CA 1
ATOM 2830 C C . LEU B 1 173 ? 9.883 25.141 2.111 1 97.75 173 LEU B C 1
ATOM 2832 O O . LEU B 1 173 ? 9.5 24.188 1.426 1 97.75 173 LEU B O 1
ATOM 2836 N N . PHE B 1 174 ? 9.305 26.328 2.107 1 97.56 174 PHE B N 1
ATOM 2837 C CA . PHE B 1 174 ? 8.125 26.547 1.278 1 97.56 174 PHE B CA 1
ATOM 2838 C C . PHE B 1 174 ? 8.492 26.531 -0.2 1 97.56 174 PHE B C 1
ATOM 2840 O O . PHE B 1 174 ? 7.723 26.062 -1.033 1 97.56 174 PHE B O 1
ATOM 2847 N N . ILE B 1 175 ? 9.609 27.047 -0.457 1 97.25 175 ILE B N 1
ATOM 2848 C CA . ILE B 1 175 ? 10.078 27.016 -1.839 1 97.25 175 ILE B CA 1
ATOM 2849 C C . ILE B 1 175 ? 10.25 25.578 -2.299 1 97.25 175 ILE B C 1
ATOM 2851 O O . ILE B 1 175 ? 9.781 25.188 -3.373 1 97.25 175 ILE B O 1
ATOM 2855 N N . ILE B 1 176 ? 10.875 24.766 -1.473 1 97.94 176 ILE B N 1
ATOM 2856 C CA . ILE B 1 176 ? 11.078 23.359 -1.796 1 97.94 176 ILE B CA 1
ATOM 2857 C C . ILE B 1 176 ? 9.72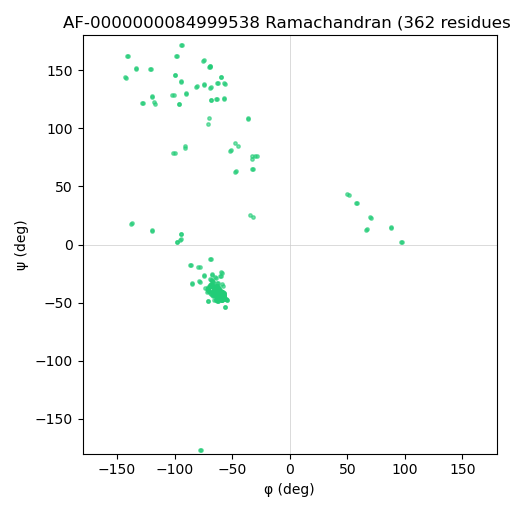7 22.656 -1.931 1 97.94 176 ILE B C 1
ATOM 2859 O O . ILE B 1 176 ? 9.508 21.891 -2.871 1 97.94 176 ILE B O 1
ATOM 2863 N N . ASP B 1 177 ? 8.867 22.938 -1.013 1 98 177 ASP B N 1
ATOM 2864 C CA . ASP B 1 177 ? 7.531 22.344 -1.013 1 98 177 ASP B CA 1
ATOM 2865 C C . ASP B 1 177 ? 6.797 22.641 -2.316 1 98 177 ASP B C 1
ATOM 2867 O O . ASP B 1 177 ? 6.18 21.75 -2.906 1 98 177 ASP B O 1
ATOM 2871 N N . ASN B 1 178 ? 6.887 23.812 -2.785 1 97 178 ASN B N 1
ATOM 2872 C CA . ASN B 1 178 ? 6.215 24.25 -4.008 1 97 178 ASN B CA 1
ATOM 2873 C C . ASN B 1 178 ? 6.816 23.562 -5.242 1 97 178 ASN B C 1
ATOM 2875 O O . ASN B 1 178 ? 6.098 23.25 -6.188 1 97 178 ASN B O 1
ATOM 2879 N N . GLU B 1 179 ? 8.086 23.328 -5.211 1 95.81 179 GLU B N 1
ATOM 2880 C CA . GLU B 1 179 ? 8.766 22.641 -6.305 1 95.81 179 GLU B CA 1
ATOM 2881 C C . GLU B 1 179 ? 8.305 21.188 -6.41 1 95.81 179 GLU B C 1
ATOM 2883 O O . GLU B 1 179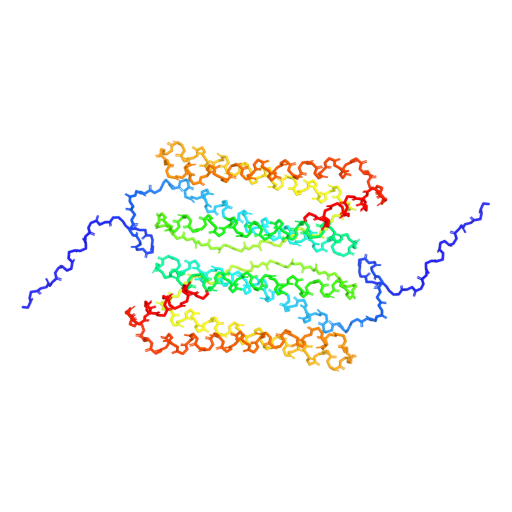 ? 8.18 20.656 -7.512 1 95.81 179 GLU B O 1
ATOM 2888 N N . LEU B 1 180 ? 8.07 20.641 -5.289 1 95.62 180 LEU B N 1
ATOM 2889 C CA . LEU B 1 180 ? 7.684 19.234 -5.242 1 95.62 180 LEU B CA 1
ATOM 2890 C C . LEU B 1 180 ? 6.238 19.047 -5.703 1 95.62 180 LEU B C 1
ATOM 2892 O O . LEU B 1 180 ? 5.852 17.953 -6.113 1 95.62 180 LEU B O 1
ATOM 2896 N N . LYS B 1 181 ? 5.387 20.125 -5.535 1 84.56 181 LYS B N 1
ATOM 2897 C CA . LYS B 1 181 ? 3.982 20.078 -5.938 1 84.56 181 LYS B CA 1
ATOM 2898 C C . LYS B 1 181 ? 3.852 20 -7.457 1 84.56 181 LYS B C 1
ATOM 2900 O O . LYS B 1 181 ? 2.934 19.359 -7.977 1 84.56 181 LYS B O 1
ATOM 2905 N N . ILE B 1 182 ? 4.648 20.594 -8.172 1 74.06 182 ILE B N 1
ATOM 2906 C CA . ILE B 1 182 ? 4.609 20.703 -9.625 1 74.06 182 ILE B CA 1
ATOM 2907 C C . ILE B 1 182 ? 5.125 19.422 -10.258 1 74.06 182 ILE B C 1
ATOM 2909 O O . ILE B 1 182 ? 4.648 19 -11.312 1 74.06 182 ILE B O 1
ATOM 2913 N N . ASN B 1 183 ? 5.809 18.641 -9.641 1 60.75 183 ASN B N 1
ATOM 2914 C CA . ASN B 1 183 ? 6.406 17.453 -10.234 1 60.75 183 ASN B CA 1
ATOM 2915 C C . ASN B 1 183 ? 5.562 16.203 -9.961 1 60.75 183 ASN B C 1
ATOM 2917 O O . ASN B 1 183 ? 4.977 16.062 -8.891 1 60.75 183 ASN B O 1
#

Nearest PDB structures (foldseek):
  7pf9-assembly1_A  TM=9.847E-01  e=1.204E-16  Synechococcus sp. CC9311
  6sor-assembly1_A  TM=9.835E-01  e=1.471E-16  Synechococcus sp. CC9311
  6soo-assembly1_A  TM=9.840E-01  e=2.682E-16  Synechococcus sp. CC9311
  6gkb-assembly1_A  TM=9.839E-01  e=2.820E-16  Synechococcus sp. CC9311
  6son-assembly1_A  TM=9.846E-01  e=3.446E-16  Synechococcus sp. CC9311

=== Feature glossary ===
Feature key, reading from the visual/contextual features back to the raw sequence:

Rendered structure images. Structure images are PyMOL renders from six orthogonal camera directions. Cartoon representation draws helices as coils and strands as arrows; sticks shows the backbone as bonds; surface shows the solvent-excluded envelope. Rainbow coloring maps sequence position to hue (blue→red, N→C); chain coloring assigns a distinct color per polypeptide.

Contact-map, Ramachandran, and PAE plots. Three diagnostic plots accompany the record. The Cα contact map visualizes the tertiary structure as a 2D adjacency matrix (8 Å cutoff, sequence-local contacts suppressed). The Ramachandran plot shows the distribution of backbone (φ, ψ) torsions, with points in the α and β basins reflecting secondary structure content. The PAE plot shows AlphaFold's inter-residue confidence as a color matrix.

InterPro / GO / CATH / organism. The annotation block draws on four external resources. InterPro: which protein families and domains the sequence belongs to. GO: standardized terms for what the protein does, what process it participates in, and where in the cell it acts. CATH: which structural fold it has in the CATH hier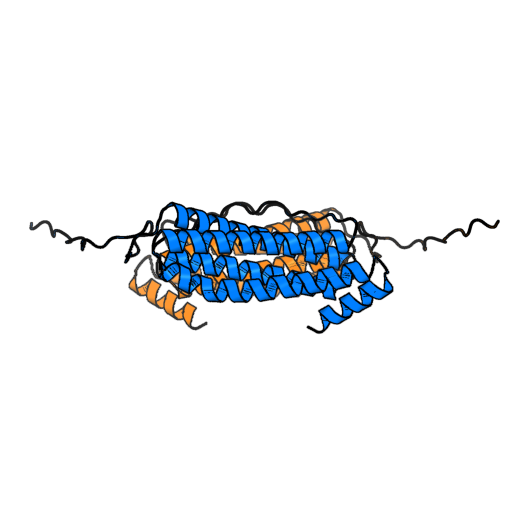archy. Organism: the species of origin.

Nearest PDB structures. Structural nearest neighbors (via Foldseek easy-search vs the PDB). Reported per hit: target PDB id, E-value, and alignment TM-score. A TM-score above ~0.5 is the conventional threshold for 'same fold'.

Predicted aligned error. Predicted aligned error is AlphaFold's pairwise confidence. Unlike pLDDT (per-residue), PAE is per-residue-pair and captures whether two parts of the structure are correctly placed relative to each other. Units are ångströms of expected positional error.

Solvent-accessible surface area. SASA measures how much of the protein is reachable by solvent. It is computed by rolling a water-sized probe over the atomic surface and summing the exposed area (Å²). Per-residue SASA distinguishes core (buried, low SASA) from surface (exposed, high SASA) residues; total SASA is a whole-molecule size measure.

B-factor. Crystallographic B-factors measure how much each atom's electron density is smeared out, in Å². They rise in mobile loops and surface residues and fall in the buried interior. In AlphaFold models this column is repurposed to hold pLDDT instead.

pLDDT. For AlphaFold models, the B-factor field carries pLDDT — the model's own estimate of local accuracy on a 0–100 scale. Regions with pLDDT<50 should be treated as essentially unmodeled; they often correspond to intrinsically disordered segments.

Backbone torsions (φ/ψ). φ (phi) and ψ (psi) are the two rotatable backbone dihedrals per residue: φ is the C(i-1)–N–Cα–C torsion, ψ is the N–Cα–C–N(i+1) torsion, both in degrees on (−180°, 180°]. α-helical residues cluster near (−60°, −45°); β-strand residues near (−120°, +130°). A Ramachandran plot is simply a scatter of (φ, ψ) for every residue.

Radius of gyration, Cα contacts, bounding box. Radius of gyration (Rg) is the root-mean-square distance of Cα atoms from their centroid — a single number for overall size and compactness. A globular domain of N residues has Rg ≈ 2.2·N^0.38 Å; an extended or disordered chain has a much larger Rg. The Cα contact count is the number of residue pairs whose Cα atoms are within 8 Å and are more than four positions apart in sequence — a standard proxy for tertiary packing density. The bounding box is the smallest axis-aligned box enclosing all Cα atoms.

Secondary structure (3-state, P-SEA). Three-state secondary structure (P-SEA) collapses the eight DSSP classes into helix (a), strand (b), and coil (c). P-SEA assigns these from Cα geometry alone — distances and angles — without requiring backbone oxygens, so it works on any Cα trace.

Secondary structure (8-state, DSSP). Secondary structure is the local, repeating backbone conformation. DSSP classifies it into eight states by reading the hydrogen-bond network: three helix types (H, G, I), two β types (E, B), two non-regular types (T, S), and unstructured coil (-).

Foldseek 3Di. The Foldseek 3Di string encodes local tertiary geometry as a 20-letter alphabet — one character per residue — derived from the relative positions of nearby Cα atoms. Unlike the amino-acid sequence, 3Di is a direct function of the 3D structure, so two proteins with the same fold have similar 3Di strings even at low sequence identity.

mmCIF coordinates. Structure coordinates are given as an mmCIF _atom_site loop: one row per atom with element, residue name, chain id, sequence number, and x/y/z position in Å. Only the four main-chain atoms per residue are included here; side chains are omitted to keep the record compact.

Sequence. This is the polypeptide sequence — one letter per residue, N-terminus first. Length ranges from a few dozen residues for small domains to over a thousand for large multi-domain proteins.